Protein AF-0000000084650889 (afdb_homodimer)

Radius of gyration: 18.36 Å; Cα contacts (8 Å, |Δi|>4): 277; chains: 2; bounding box: 25×56×40 Å

InterPro domains:
  IPR001387 Cro/C1-type, helix-turn-helix domain [PF01381] (17-60)
  IPR001387 Cro/C1-type, helix-turn-helix domain [PS50943] (16-60)
  IPR001387 Cro/C1-type, helix-turn-helix domain [cd00093] (16-60)
  IPR010982 Lambda repressor-like, DNA-binding domain superfamily [G3DSA:1.10.260.40] (1-91)
  IPR010982 Lambda repressor-like, DNA-binding domain superfamily [SSF47413] (8-88)
  IPR013430 Toxin-antitoxin system, antidote protein, HigA [PTHR36924] (2-84)
  IPR013430 Toxin-antitoxin system, antidote protein, HigA [TIGR02607] (3-82)

pLDDT: mean 93.32, std 9.08, range [39.81, 98.44]

Secondary structure (DSSP, 8-state):
----PPPPHHHHIIIIIIHHHT--HHHHHHHHT--HHHHHHHHTTSS---HHHHHHHHHTTSS-HHHHHHHHHHHHHHHHHTS----------/-----PPPHHHHIIIIIIHHHT--HHHHHHHHT--HHHHHHHHTTSS---HHHHHHHHHTTSS-HHHHHHHHHHHHHHHHHTS----------

Solvent-accessible surface area (backbone atoms only — not comparable to full-atom values): 10009 Å² total; per-residue (Å²): 126,84,69,75,81,62,66,54,50,18,43,48,45,34,62,68,41,39,56,65,62,67,48,50,67,58,56,48,14,52,27,52,54,44,50,47,67,65,47,48,34,19,43,67,61,71,40,73,66,43,52,58,53,20,44,39,34,26,69,12,57,51,67,48,33,66,57,46,43,47,41,34,45,52,34,46,38,55,58,44,67,71,48,89,72,69,73,60,41,69,65,52,130,125,83,69,75,81,63,67,55,48,18,43,48,45,33,62,67,41,39,57,64,63,67,47,50,69,58,55,48,13,52,26,52,53,43,51,46,67,62,47,48,33,18,44,68,61,72,40,73,67,43,52,59,54,22,45,39,34,26,69,11,58,51,66,48,34,67,57,46,42,49,42,35,45,51,34,46,39,56,58,44,68,70,48,88,71,70,71,61,40,71,66,51,130

Organism: NCBI:txid1178482

Sequence (186 aa):
MTMCKPPHPGGSLRDEIIEHAGFTVSEAARRLGMTRMQLSRVLNERSGISPELAIRLEKAGVGTARHWMARQAAYELWHAEQDERPEILSLACMTMCKPPHPGGSLRDEIIEHAGFTVSEAARRLGMTRMQLSRVLNERSGISPELAIRLEKAGVGTARHWMARQAAYELWHAEQDERPEILSLAC

Foldseek 3Di:
DLPPQQDALLCCCVPVPQVVVPHDLCRVCVQLVHHSVVSVCSNVSVDHQDLSNLCSCVVVVHDHSVVRVVSNVSNVVSVVVVDDDDDDDDPDD/DLPDQQDALLCCCVPVPQVVVPHDLCRVCVQLVHHSVVSVCSNVSNDHQDLSNLCSCVVVVHDHSVVRVVSNVSNVVSVVVVDDDDDDDDPDD

Nearest PDB structures (foldseek):
  6lb3-assembly2_B  TM=9.562E-01  e=8.405E-06  Pseudomonas aeruginosa PAO1
  6f8h-assembly2_C-3  TM=9.492E-01  e=1.118E-05  Pseudomonas putida
  7csy-assembly1_A  TM=9.576E-01  e=2.094E-05  Pseudomonas aeruginosa PAO1
  6cf1-assembly1_A  TM=9.053E-01  e=1.095E-04  Proteus vulgaris
  3trb-assembly1_A  TM=8.492E-01  e=1.457E-04  Coxiella burnetii

Structure (mmCIF, N/CA/C/O backbone):
data_AF-0000000084650889-model_v1
#
loop_
_entity.id
_entity.type
_entity.pdbx_description
1 polymer 'HTH cro/C1-type domain-containing protein'
#
loop_
_atom_site.group_PDB
_atom_site.id
_atom_site.type_symbol
_atom_site.label_atom_id
_atom_site.label_alt_id
_atom_site.label_comp_id
_atom_site.label_asym_id
_atom_site.label_entity_id
_atom_site.label_seq_id
_atom_site.pdbx_PDB_ins_code
_atom_site.Cartn_x
_atom_site.Cartn_y
_atom_site.Cartn_z
_atom_site.occupancy
_atom_site.B_iso_or_equiv
_atom_site.auth_seq_id
_atom_site.auth_comp_id
_atom_site.auth_asym_id
_atom_site.auth_atom_id
_atom_site.pdbx_PDB_model_num
ATOM 1 N N . MET A 1 1 ? -8.219 -3.354 -21.031 1 40.03 1 MET A N 1
ATOM 2 C CA . MET A 1 1 ? -8.43 -1.911 -20.969 1 40.03 1 MET A CA 1
ATOM 3 C C . MET A 1 1 ? -7.309 -1.229 -20.188 1 40.03 1 MET A C 1
ATOM 5 O O . MET A 1 1 ? -7.133 -1.479 -19 1 40.03 1 MET A O 1
ATOM 9 N N . THR A 1 2 ? -6.297 -0.883 -20.953 1 53.84 2 THR A N 1
ATOM 10 C CA . THR A 1 2 ? -5.086 -0.33 -20.359 1 53.84 2 THR A CA 1
ATOM 11 C C . THR A 1 2 ? -5.418 0.844 -19.453 1 53.84 2 THR A C 1
ATOM 13 O O . THR A 1 2 ? -6.016 1.829 -19.891 1 53.84 2 THR A O 1
ATOM 16 N N . MET A 1 3 ? -5.902 0.554 -18.312 1 62 3 MET A N 1
ATOM 17 C CA . MET A 1 3 ? -6.375 1.602 -17.422 1 62 3 MET A CA 1
ATOM 18 C C . MET A 1 3 ? -5.5 2.846 -17.531 1 62 3 MET A C 1
ATOM 20 O O . MET A 1 3 ? -4.285 2.742 -17.703 1 62 3 MET A O 1
ATOM 24 N N . CYS A 1 4 ? -6.039 3.961 -17.891 1 81.75 4 CYS A N 1
ATOM 25 C CA . CYS A 1 4 ? -5.395 5.27 -17.812 1 81.75 4 CYS A CA 1
ATOM 26 C C . CYS A 1 4 ? -4.527 5.379 -16.562 1 81.75 4 CYS A C 1
ATOM 28 O O . CYS A 1 4 ? -4.824 4.762 -15.547 1 81.75 4 CYS A O 1
ATOM 30 N N . LYS A 1 5 ? -3.295 5.848 -16.797 1 89.88 5 LYS A N 1
ATOM 31 C CA . LYS A 1 5 ? -2.375 6.047 -15.688 1 89.88 5 LYS A CA 1
ATOM 32 C C . LYS A 1 5 ? -3.012 6.898 -14.594 1 89.88 5 LYS A C 1
ATOM 34 O O . LYS A 1 5 ? -3.412 8.039 -14.836 1 89.88 5 LYS A O 1
ATOM 39 N N . PRO A 1 6 ? -3.176 6.285 -13.422 1 92.44 6 PRO A N 1
ATOM 40 C CA . PRO A 1 6 ? -3.676 7.105 -12.32 1 92.44 6 PRO A CA 1
ATOM 41 C C . PRO A 1 6 ? -2.709 8.227 -11.938 1 92.44 6 PRO A C 1
ATOM 43 O O . PRO A 1 6 ? -1.499 8.094 -12.141 1 92.44 6 PRO A O 1
ATOM 46 N N . PRO A 1 7 ? -3.268 9.328 -11.508 1 90.88 7 PRO A N 1
ATOM 47 C CA . PRO A 1 7 ? -2.359 10.367 -11 1 90.88 7 PRO A CA 1
ATOM 48 C C . PRO A 1 7 ? -1.567 9.906 -9.781 1 90.88 7 PRO A C 1
ATOM 50 O O . PRO A 1 7 ? -2.033 9.055 -9.023 1 90.88 7 PRO A O 1
ATOM 53 N N . HIS A 1 8 ? -0.358 10.43 -9.68 1 94.69 8 HIS A N 1
ATOM 54 C CA . HIS A 1 8 ? 0.377 10.188 -8.438 1 94.69 8 HIS A CA 1
ATOM 55 C C . HIS A 1 8 ? -0.369 10.75 -7.238 1 94.69 8 HIS A C 1
ATOM 57 O O . HIS A 1 8 ? -0.851 11.891 -7.277 1 94.69 8 HIS A O 1
ATOM 63 N N . PRO A 1 9 ? -0.443 10 -6.172 1 94.56 9 PRO A N 1
ATOM 64 C CA . PRO A 1 9 ? -1.186 10.5 -5.012 1 94.56 9 PRO A CA 1
ATOM 65 C C . PRO A 1 9 ? -0.609 11.797 -4.453 1 94.56 9 PRO A C 1
ATOM 67 O O . PRO A 1 9 ? -1.354 12.641 -3.939 1 94.56 9 PRO A O 1
ATOM 70 N N . GLY A 1 10 ? 0.668 11.93 -4.535 1 94.75 10 GLY A N 1
ATOM 71 C CA . GLY A 1 10 ? 1.284 13.172 -4.094 1 94.75 10 GLY A CA 1
ATOM 72 C C . GLY A 1 10 ? 0.772 14.391 -4.84 1 94.75 10 GLY A C 1
ATOM 73 O O . GLY A 1 10 ? 0.565 15.445 -4.242 1 94.75 10 GLY A O 1
ATOM 74 N N . GLY A 1 11 ? 0.642 14.234 -6.117 1 92.94 11 GLY A N 1
ATOM 75 C CA . GLY A 1 11 ? 0.069 15.305 -6.914 1 92.94 11 GLY A CA 1
ATOM 76 C C . GLY A 1 11 ? -1.351 15.656 -6.508 1 92.94 11 GLY A C 1
ATOM 77 O O . GLY A 1 11 ? -1.705 16.828 -6.418 1 92.94 11 GLY A O 1
ATOM 78 N N . SER A 1 12 ? -2.123 14.656 -6.289 1 93.06 12 SER A N 1
ATOM 79 C CA . SER A 1 12 ? -3.49 14.859 -5.824 1 93.06 12 SER A CA 1
ATOM 80 C C . SER A 1 12 ? -3.514 15.586 -4.484 1 93.06 12 SER A C 1
ATOM 82 O O . SER A 1 12 ? -4.316 16.5 -4.285 1 93.06 12 SER A O 1
ATOM 84 N N . LEU A 1 13 ? -2.664 15.148 -3.631 1 94.94 13 LEU A N 1
ATOM 85 C CA . LEU A 1 13 ? -2.549 15.805 -2.33 1 94.94 13 LEU A CA 1
ATOM 86 C C . LEU A 1 13 ? -2.201 17.281 -2.492 1 94.94 13 LEU A C 1
ATOM 88 O O . LEU A 1 13 ? -2.812 18.141 -1.854 1 94.94 13 LEU A O 1
ATOM 92 N N . ARG A 1 14 ? -1.277 17.547 -3.328 1 94.25 14 ARG A N 1
ATOM 93 C CA . ARG A 1 14 ? -0.846 18.922 -3.566 1 94.25 14 ARG A CA 1
ATOM 94 C C . ARG A 1 14 ? -1.982 19.766 -4.141 1 94.25 14 ARG A C 1
ATOM 96 O O . ARG A 1 14 ? -2.352 20.797 -3.57 1 94.25 14 ARG A O 1
ATOM 103 N N . ASP A 1 15 ? -2.529 19.281 -5.219 1 90.06 15 ASP A N 1
ATOM 104 C CA . ASP A 1 15 ? -3.482 20.047 -6.012 1 90.06 15 ASP A CA 1
ATOM 105 C C . ASP A 1 15 ? -4.844 20.109 -5.324 1 90.06 15 ASP A C 1
ATOM 107 O O . ASP A 1 15 ? -5.48 21.172 -5.285 1 90.06 15 ASP A O 1
ATOM 111 N N . GLU A 1 16 ? -5.23 19.047 -4.672 1 87.5 16 GLU A N 1
ATOM 112 C CA . GLU A 1 16 ? -6.594 18.938 -4.16 1 87.5 16 GLU A CA 1
ATOM 113 C C . GLU A 1 16 ? -6.684 19.406 -2.711 1 87.5 16 GLU A C 1
ATOM 115 O O . GLU A 1 16 ? -7.746 19.828 -2.252 1 87.5 16 GLU A O 1
ATOM 120 N N . ILE A 1 17 ? -5.559 19.406 -2.094 1 88.75 17 ILE A N 1
ATOM 121 C CA . ILE A 1 17 ? -5.668 19.672 -0.663 1 88.75 17 ILE A CA 1
ATOM 122 C C . ILE A 1 17 ? -4.832 20.891 -0.297 1 88.75 17 ILE A C 1
ATOM 124 O O . ILE A 1 17 ? -5.375 21.953 0.055 1 88.75 17 ILE A O 1
ATOM 128 N N . ILE A 1 18 ? -3.582 20.797 -0.499 1 90.56 18 ILE A N 1
ATOM 129 C CA . ILE A 1 18 ? -2.67 21.797 0.05 1 90.56 18 ILE A CA 1
ATOM 130 C C . ILE A 1 18 ? -2.896 23.141 -0.639 1 90.56 18 ILE A C 1
ATOM 132 O O . ILE A 1 18 ? -3.148 24.156 0.022 1 90.56 18 ILE A O 1
ATOM 136 N N . GLU A 1 19 ? -2.875 23.141 -1.896 1 87.44 19 GLU A N 1
ATOM 137 C CA . GLU A 1 19 ? -3.051 24.375 -2.645 1 87.44 19 GLU A CA 1
ATOM 138 C C . GLU A 1 19 ? -4.473 24.906 -2.504 1 87.44 19 GLU A C 1
ATOM 140 O O . GLU A 1 19 ? -4.68 26.125 -2.402 1 87.44 19 GLU A O 1
ATOM 145 N N . HIS A 1 20 ? -5.352 24.016 -2.461 1 87.88 20 HIS A N 1
ATOM 146 C CA . HIS A 1 20 ? -6.746 24.422 -2.322 1 87.88 20 HIS A CA 1
ATOM 147 C C . HIS A 1 20 ? -7.008 25.047 -0.961 1 87.88 20 HIS A C 1
ATOM 149 O O . HIS A 1 20 ? -7.773 26.016 -0.856 1 87.88 20 HIS A O 1
ATOM 155 N N . ALA A 1 21 ? -6.367 24.594 0.065 1 87.62 21 ALA A N 1
ATOM 156 C CA . ALA A 1 21 ? -6.555 25.094 1.424 1 87.62 21 ALA A CA 1
ATOM 157 C C . ALA A 1 21 ? -5.723 26.344 1.668 1 87.62 21 ALA A C 1
ATOM 159 O O . ALA A 1 21 ? -5.887 27.016 2.689 1 87.62 21 ALA A O 1
ATOM 160 N N . GLY A 1 22 ? -4.805 26.656 0.763 1 89.75 22 GLY A N 1
ATOM 161 C CA . GLY A 1 22 ? -4.035 27.891 0.844 1 89.75 22 GLY A CA 1
ATOM 162 C C . GLY A 1 22 ? -2.822 27.781 1.75 1 89.75 22 GLY A C 1
ATOM 163 O O . GLY A 1 22 ? -2.312 28.781 2.242 1 89.75 22 GLY A O 1
ATOM 164 N N . PHE A 1 23 ? -2.385 26.641 2.061 1 94 23 PHE A N 1
ATOM 165 C CA . PHE A 1 23 ? -1.209 26.469 2.902 1 94 23 PHE A CA 1
ATOM 166 C C . PHE A 1 23 ? 0.062 26.438 2.061 1 94 23 PHE A C 1
ATOM 168 O O . PHE A 1 23 ? 0.049 25.969 0.921 1 94 23 PHE A O 1
ATOM 175 N N . THR A 1 24 ? 1.067 26.984 2.654 1 95.12 24 THR A N 1
ATOM 176 C CA . THR A 1 24 ? 2.387 26.703 2.1 1 95.12 24 THR A CA 1
ATOM 177 C C . THR A 1 24 ? 2.84 25.297 2.473 1 95.12 24 THR A C 1
ATOM 179 O O . THR A 1 24 ? 2.289 24.688 3.389 1 95.12 24 THR A O 1
ATOM 182 N N . VAL A 1 25 ? 3.844 24.812 1.726 1 96.38 25 VAL A N 1
ATOM 183 C CA . VAL A 1 25 ? 4.391 23.484 2.025 1 96.38 25 VAL A CA 1
ATOM 184 C C . VAL A 1 25 ? 4.898 23.453 3.465 1 96.38 25 VAL A C 1
ATOM 186 O O . VAL A 1 25 ? 4.68 22.484 4.184 1 96.38 25 VAL A O 1
ATOM 189 N N . SER A 1 26 ? 5.535 24.516 3.842 1 97.31 26 SER A N 1
ATOM 190 C CA . SER A 1 26 ? 6.094 24.609 5.188 1 97.31 26 SER A CA 1
ATOM 191 C C . SER A 1 26 ? 4.996 24.578 6.246 1 97.31 26 SER A C 1
ATOM 193 O O . SER A 1 26 ? 5.121 23.891 7.258 1 97.31 26 SER A O 1
ATOM 195 N N . GLU A 1 27 ? 3.934 25.297 6.043 1 96.31 27 GLU A N 1
ATOM 196 C CA . GLU A 1 27 ? 2.814 25.328 6.977 1 96.31 27 GLU A CA 1
ATOM 197 C C . GLU A 1 27 ? 2.135 23.969 7.066 1 96.31 27 GLU A C 1
ATOM 199 O O . GLU A 1 27 ? 1.83 23.5 8.164 1 96.31 27 GLU A O 1
ATOM 204 N N . ALA A 1 28 ? 1.874 23.406 5.93 1 97.06 28 ALA A N 1
ATOM 205 C CA . ALA A 1 28 ? 1.244 22.094 5.895 1 97.06 28 ALA A CA 1
ATOM 206 C C . ALA A 1 28 ? 2.102 21.047 6.617 1 97.06 28 ALA A C 1
ATOM 208 O O . ALA A 1 28 ? 1.585 20.234 7.387 1 97.06 28 ALA A O 1
ATOM 209 N N . ALA A 1 29 ? 3.43 21.047 6.332 1 97.81 29 ALA A N 1
ATOM 210 C CA . ALA A 1 29 ? 4.352 20.125 6.973 1 97.81 29 ALA A CA 1
ATOM 211 C C . ALA A 1 29 ? 4.301 20.25 8.492 1 97.81 29 ALA A C 1
ATOM 213 O O . ALA A 1 29 ? 4.227 19.25 9.211 1 97.81 29 ALA A O 1
ATOM 214 N N . ARG A 1 30 ? 4.324 21.469 8.945 1 97.44 30 ARG A N 1
ATOM 215 C CA . ARG A 1 30 ? 4.254 21.719 10.375 1 97.44 30 ARG A CA 1
ATOM 216 C C . ARG A 1 30 ? 2.969 21.156 10.969 1 97.44 30 ARG A C 1
ATOM 218 O O . ARG A 1 30 ? 2.996 20.5 12.016 1 97.44 30 ARG A O 1
ATOM 225 N N . ARG A 1 31 ? 1.885 21.344 10.289 1 96.56 31 ARG A N 1
ATOM 226 C CA . ARG A 1 31 ? 0.583 20.891 10.773 1 96.56 31 ARG A CA 1
ATOM 227 C C . ARG A 1 31 ? 0.492 19.375 10.773 1 96.56 31 ARG A C 1
ATOM 229 O O . ARG A 1 31 ? -0.207 18.781 11.602 1 96.56 31 ARG A O 1
ATOM 236 N N . LEU A 1 32 ? 1.201 18.781 9.93 1 97.44 32 LEU A N 1
ATOM 237 C CA . LEU A 1 32 ? 1.194 17.328 9.812 1 97.44 32 LEU A CA 1
ATOM 238 C C . LEU A 1 32 ? 2.279 16.703 10.688 1 97.44 32 LEU A C 1
ATOM 240 O O . LEU A 1 32 ? 2.418 15.484 10.742 1 97.44 32 LEU A O 1
ATOM 244 N N . GLY A 1 33 ? 3.076 17.5 11.289 1 97.75 33 GLY A N 1
ATOM 245 C CA . GLY A 1 33 ? 4.164 17 12.117 1 97.75 33 GLY A CA 1
ATOM 246 C C . GLY A 1 33 ? 5.289 16.375 11.312 1 97.75 33 GLY A C 1
ATOM 247 O O . GLY A 1 33 ? 5.859 15.359 11.711 1 97.75 33 GLY A O 1
ATOM 248 N N . MET A 1 34 ? 5.512 16.922 10.273 1 97.81 34 MET A N 1
ATOM 249 C CA . MET A 1 34 ? 6.562 16.469 9.375 1 97.81 34 MET A CA 1
ATOM 250 C C . MET A 1 34 ? 7.523 17.609 9.031 1 97.81 34 MET A C 1
ATOM 252 O O . MET A 1 34 ? 7.207 18.781 9.25 1 97.81 34 MET A O 1
ATOM 256 N N . THR A 1 35 ? 8.703 17.188 8.516 1 98.06 35 THR A N 1
ATOM 257 C CA . THR A 1 35 ? 9.594 18.234 7.996 1 98.06 35 THR A CA 1
ATOM 258 C C . THR A 1 35 ? 9.133 18.703 6.621 1 98.06 35 THR A C 1
ATOM 260 O O . THR A 1 35 ? 8.461 17.953 5.898 1 98.06 35 THR A O 1
ATOM 263 N N . ARG A 1 36 ? 9.508 19.844 6.316 1 98.06 36 ARG A N 1
ATOM 264 C CA . ARG A 1 36 ? 9.219 20.375 4.988 1 98.06 36 ARG A CA 1
ATOM 265 C C . ARG A 1 36 ? 9.797 19.469 3.904 1 98.06 36 ARG A C 1
ATOM 267 O O . ARG A 1 36 ? 9.156 19.25 2.873 1 98.06 36 ARG A O 1
ATOM 274 N N . MET A 1 37 ? 10.953 18.953 4.176 1 98.44 37 MET A N 1
ATOM 275 C CA . MET A 1 37 ? 11.602 18.078 3.205 1 98.44 37 MET A CA 1
ATOM 276 C C . MET A 1 37 ? 10.773 16.828 2.957 1 98.44 37 MET A C 1
ATOM 278 O O . MET A 1 37 ? 10.57 16.422 1.809 1 98.44 37 MET A O 1
ATOM 282 N N . GLN A 1 38 ? 10.297 16.203 3.979 1 98.06 38 GLN A N 1
ATOM 283 C CA . GLN A 1 38 ? 9.5 14.984 3.877 1 98.06 38 GLN A CA 1
ATOM 284 C C . GLN A 1 38 ? 8.242 15.219 3.049 1 98.06 38 GLN A C 1
ATOM 286 O O . GLN A 1 38 ? 7.93 14.43 2.148 1 98.06 38 GLN A O 1
ATOM 291 N N . LEU A 1 39 ? 7.512 16.281 3.379 1 98.06 39 LEU A N 1
ATOM 292 C CA . LEU A 1 39 ? 6.262 16.547 2.678 1 98.06 39 LEU A CA 1
ATOM 293 C C . LEU A 1 39 ? 6.527 16.984 1.237 1 98.06 39 LEU A C 1
ATOM 295 O O . LEU A 1 39 ? 5.797 16.594 0.325 1 98.06 39 LEU A O 1
ATOM 299 N N . SER A 1 40 ? 7.574 17.797 1.012 1 98.06 40 SER A N 1
ATOM 300 C CA . SER A 1 40 ? 7.926 18.266 -0.326 1 98.06 40 SER A CA 1
ATOM 301 C C . SER A 1 40 ? 8.211 17.094 -1.262 1 98.06 40 SER A C 1
ATOM 303 O O . SER A 1 40 ? 7.816 17.109 -2.428 1 98.06 40 SER A O 1
ATOM 305 N N . ARG A 1 41 ? 8.836 16.094 -0.754 1 98.19 41 ARG A N 1
ATOM 306 C CA . ARG A 1 41 ? 9.133 14.914 -1.562 1 98.19 41 ARG A CA 1
ATOM 307 C C . ARG A 1 41 ? 7.852 14.25 -2.043 1 98.19 41 ARG A C 1
ATOM 309 O O . ARG A 1 41 ? 7.77 13.797 -3.188 1 98.19 41 ARG A O 1
ATOM 316 N N . VAL A 1 42 ? 6.895 14.133 -1.166 1 98.06 42 VAL A N 1
ATOM 317 C CA . VAL A 1 42 ? 5.621 13.508 -1.513 1 98.06 42 VAL A CA 1
ATOM 318 C C . VAL A 1 42 ? 4.887 14.367 -2.533 1 98.06 42 VAL A C 1
ATOM 320 O O . VAL A 1 42 ? 4.43 13.867 -3.564 1 98.06 42 VAL A O 1
ATOM 323 N N . LEU A 1 43 ? 4.793 15.703 -2.285 1 97.19 43 LEU A N 1
ATOM 324 C CA . LEU A 1 43 ? 4.035 16.625 -3.129 1 97.19 43 LEU A CA 1
ATOM 325 C C . LEU A 1 43 ? 4.656 16.719 -4.516 1 97.19 43 LEU A C 1
ATOM 327 O O . LEU A 1 43 ? 3.951 16.953 -5.504 1 97.19 43 LEU A O 1
ATOM 331 N N . ASN A 1 44 ? 5.965 16.516 -4.551 1 96.56 44 ASN A N 1
ATOM 332 C CA . ASN A 1 44 ? 6.664 16.578 -5.828 1 96.56 44 ASN A CA 1
ATOM 333 C C . ASN A 1 44 ? 6.832 15.188 -6.441 1 96.56 44 ASN A C 1
ATOM 335 O O . ASN A 1 44 ? 7.684 14.984 -7.309 1 96.56 44 ASN A O 1
ATOM 339 N N . GLU A 1 45 ? 6.082 14.234 -5.965 1 96.5 45 GLU A N 1
ATOM 340 C CA . GLU A 1 45 ? 5.914 12.906 -6.543 1 96.5 45 GLU A CA 1
ATOM 341 C C . GLU A 1 45 ? 7.227 12.125 -6.523 1 96.5 45 GLU A C 1
ATOM 343 O O . GLU A 1 45 ? 7.457 11.266 -7.379 1 96.5 45 GLU A O 1
ATOM 348 N N . ARG A 1 46 ? 8.07 12.508 -5.555 1 97.19 46 ARG A N 1
ATOM 349 C CA . ARG A 1 46 ? 9.344 11.812 -5.375 1 97.19 46 ARG A CA 1
ATOM 350 C C . ARG A 1 46 ? 9.211 10.688 -4.348 1 97.19 46 ARG A C 1
ATOM 352 O O . ARG A 1 46 ? 10.102 9.852 -4.223 1 97.19 46 ARG A O 1
ATOM 359 N N . SER A 1 47 ? 8.242 10.625 -3.564 1 97.62 47 SER A N 1
ATOM 360 C CA . SER A 1 47 ? 7.855 9.586 -2.621 1 97.62 47 SER A CA 1
ATOM 361 C C . SER A 1 47 ? 6.344 9.398 -2.592 1 97.62 47 SER A C 1
ATOM 363 O O . SER A 1 47 ? 5.594 10.273 -3.027 1 97.62 47 SER A O 1
ATOM 365 N N . GLY A 1 48 ? 5.918 8.281 -2.17 1 97.5 48 GLY A N 1
ATOM 366 C CA . GLY A 1 48 ? 4.492 8 -2.098 1 97.5 48 GLY A CA 1
ATOM 367 C C . GLY A 1 48 ? 3.885 8.359 -0.754 1 97.5 48 GLY A C 1
ATOM 368 O O . GLY A 1 48 ? 4.578 8.844 0.139 1 97.5 48 GLY A O 1
ATOM 369 N N . ILE A 1 49 ? 2.576 8.109 -0.67 1 98.06 49 ILE A N 1
ATOM 370 C CA . ILE A 1 49 ? 1.875 8.258 0.601 1 98.06 49 ILE A CA 1
ATOM 371 C C . ILE A 1 49 ? 2.09 7.012 1.458 1 98.06 49 ILE A C 1
ATOM 373 O O . ILE A 1 49 ? 1.609 5.926 1.12 1 98.06 49 ILE A O 1
ATOM 377 N N . SER A 1 50 ? 2.834 7.184 2.52 1 98 50 SER A N 1
ATOM 378 C CA . SER A 1 50 ? 3.066 6.102 3.469 1 98 50 SER A CA 1
ATOM 379 C C . SER A 1 50 ? 1.872 5.914 4.398 1 98 50 SER A C 1
ATOM 381 O O . SER A 1 50 ? 1.021 6.801 4.508 1 98 50 SER A O 1
ATOM 383 N N . PRO A 1 51 ? 1.842 4.75 5.051 1 98.19 51 PRO A N 1
ATOM 384 C CA . PRO A 1 51 ? 0.797 4.574 6.059 1 98.19 51 PRO A CA 1
ATOM 385 C C . PRO A 1 51 ? 0.811 5.668 7.121 1 98.19 51 PRO A C 1
ATOM 387 O O . PRO A 1 51 ? -0.249 6.141 7.543 1 98.19 51 PRO A O 1
ATOM 390 N N . GLU A 1 52 ? 1.978 6.094 7.516 1 97.69 52 GLU A N 1
ATOM 391 C CA . GLU A 1 52 ? 2.102 7.152 8.516 1 97.69 52 GLU A CA 1
ATOM 392 C C . GLU A 1 52 ? 1.506 8.461 8.008 1 97.69 52 GLU A C 1
ATOM 394 O O . GLU A 1 52 ? 0.736 9.117 8.711 1 97.69 52 GLU A O 1
ATOM 399 N N . LEU A 1 53 ? 1.907 8.812 6.828 1 97.88 53 LEU A N 1
ATOM 400 C CA . LEU A 1 53 ? 1.359 10.031 6.254 1 97.88 53 LEU A CA 1
ATOM 401 C C . LEU A 1 53 ? -0.149 9.922 6.066 1 97.88 53 LEU A C 1
ATOM 403 O O . LEU A 1 53 ? -0.885 10.875 6.316 1 97.88 53 LEU A O 1
ATOM 407 N N . ALA A 1 54 ? -0.625 8.781 5.605 1 98.31 54 ALA A N 1
ATOM 408 C CA . ALA A 1 54 ? -2.057 8.555 5.41 1 98.31 54 ALA A CA 1
ATOM 409 C C . ALA A 1 54 ? -2.832 8.812 6.699 1 98.31 54 ALA A C 1
ATOM 411 O O . ALA A 1 54 ? -3.875 9.477 6.68 1 98.31 54 ALA A O 1
ATOM 412 N N . ILE A 1 55 ? -2.311 8.375 7.762 1 98.19 55 ILE A N 1
ATOM 413 C CA . ILE A 1 55 ? -2.953 8.555 9.062 1 98.19 55 ILE A CA 1
ATOM 414 C C . ILE A 1 55 ? -2.914 10.031 9.453 1 98.19 55 ILE A C 1
ATOM 416 O O . ILE A 1 55 ? -3.904 10.57 9.953 1 98.19 55 ILE A O 1
ATOM 420 N N . ARG A 1 56 ? -1.783 10.641 9.219 1 97.81 56 ARG A N 1
ATOM 421 C CA . ARG A 1 56 ? -1.665 12.062 9.523 1 97.81 56 ARG A CA 1
ATOM 422 C C . ARG A 1 56 ? -2.674 12.883 8.719 1 97.81 56 ARG A C 1
ATOM 424 O O . ARG A 1 56 ? -3.283 13.812 9.25 1 97.81 56 ARG A O 1
ATOM 431 N N . LEU A 1 57 ? -2.844 12.531 7.523 1 97.19 57 LEU A N 1
ATOM 432 C CA . LEU A 1 57 ? -3.785 13.242 6.66 1 97.19 57 LEU A CA 1
ATOM 433 C C . LEU A 1 57 ? -5.219 13.055 7.148 1 97.19 57 LEU A C 1
ATOM 435 O O . LEU A 1 57 ? -5.996 14.008 7.184 1 97.19 57 LEU A O 1
ATOM 439 N N . GLU A 1 58 ? -5.57 11.867 7.484 1 97.06 58 GLU A N 1
ATOM 440 C CA . GLU A 1 58 ? -6.895 11.602 8.039 1 97.06 58 GLU A CA 1
ATOM 441 C C . GLU A 1 58 ? -7.133 12.414 9.312 1 97.06 58 GLU A C 1
ATOM 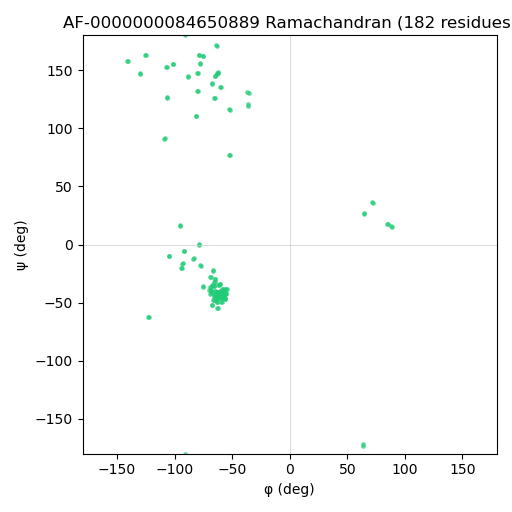443 O O . GLU A 1 58 ? -8.195 13.023 9.477 1 97.06 58 GLU A O 1
ATOM 448 N N . LYS A 1 59 ? -6.18 12.469 10.148 1 96.88 59 LYS A N 1
ATOM 449 C CA . LYS A 1 59 ? -6.277 13.219 11.391 1 96.88 59 LYS A CA 1
ATOM 450 C C . LYS A 1 59 ? -6.402 14.719 11.117 1 96.88 59 LYS A C 1
ATOM 452 O O . LYS A 1 59 ? -7.047 15.445 11.875 1 96.88 59 LYS A O 1
ATOM 457 N N . ALA A 1 60 ? -5.781 15.117 10.07 1 96.81 60 ALA A N 1
ATOM 458 C CA . ALA A 1 60 ? -5.82 16.531 9.688 1 96.81 60 ALA A CA 1
ATOM 459 C C . ALA A 1 60 ? -7.137 16.875 8.992 1 96.81 60 ALA A C 1
ATOM 461 O O . ALA A 1 60 ? -7.344 18.016 8.57 1 96.81 60 ALA A O 1
ATOM 462 N N . GLY A 1 61 ? -8 15.883 8.852 1 95.5 61 GLY A N 1
ATOM 463 C CA . GLY A 1 61 ? -9.32 16.125 8.281 1 95.5 61 GLY A CA 1
ATOM 464 C C . GLY A 1 61 ? -9.352 16 6.77 1 95.5 61 GLY A C 1
ATOM 465 O O . GLY A 1 61 ? -10.281 16.484 6.121 1 95.5 61 GLY A O 1
ATOM 466 N N . VAL A 1 62 ? -8.273 15.398 6.27 1 94.94 62 VAL A N 1
ATOM 467 C CA . VAL A 1 62 ? -8.141 15.281 4.824 1 94.94 62 VAL A CA 1
ATOM 468 C C . VAL A 1 62 ? -8.352 13.828 4.398 1 94.94 62 VAL A C 1
ATOM 470 O O . VAL A 1 62 ? -7.402 13.039 4.379 1 94.94 62 VAL A O 1
ATOM 473 N N . GLY A 1 63 ? -9.617 13.484 4.082 1 94.5 63 GLY A N 1
ATOM 474 C CA . GLY A 1 63 ? -9.883 12.117 3.658 1 94.5 63 GLY A CA 1
ATOM 475 C C . GLY A 1 63 ? -9.594 11.094 4.738 1 94.5 63 GLY A C 1
ATOM 476 O O . GLY A 1 63 ? -9.352 11.445 5.891 1 94.5 63 GLY A O 1
ATOM 477 N N . THR A 1 64 ? -9.688 9.805 4.324 1 97.44 64 THR A N 1
ATOM 478 C CA . THR A 1 64 ? -9.367 8.719 5.246 1 97.44 64 THR A CA 1
ATOM 479 C C . THR A 1 64 ? -8.031 8.078 4.891 1 97.44 64 THR A C 1
ATOM 481 O O . THR A 1 64 ? -7.602 8.125 3.734 1 97.44 64 THR A O 1
ATOM 484 N N . ALA A 1 65 ? -7.387 7.516 5.914 1 98.06 65 ALA A N 1
ATOM 485 C CA . ALA A 1 65 ? -6.133 6.805 5.676 1 98.06 65 ALA A CA 1
ATOM 486 C C . ALA A 1 65 ? -6.316 5.699 4.641 1 98.06 65 ALA A C 1
ATOM 488 O O . ALA A 1 65 ? -5.473 5.523 3.756 1 98.06 65 ALA A O 1
ATOM 489 N N . ARG A 1 66 ? -7.387 5.012 4.742 1 97.69 66 ARG A N 1
ATOM 490 C CA . ARG A 1 66 ? -7.684 3.924 3.812 1 97.69 66 ARG A CA 1
ATOM 491 C C . ARG A 1 66 ? -7.793 4.441 2.381 1 97.69 66 ARG A C 1
ATOM 493 O O . ARG A 1 66 ? -7.309 3.803 1.446 1 97.69 66 ARG A O 1
ATOM 500 N N . HIS A 1 67 ? -8.438 5.508 2.225 1 96.62 67 HIS A N 1
ATOM 501 C CA . HIS A 1 67 ? -8.578 6.094 0.896 1 96.62 67 HIS A CA 1
ATOM 502 C C . HIS A 1 67 ? -7.227 6.469 0.311 1 96.62 67 HIS A C 1
ATOM 504 O O . HIS A 1 67 ? -6.957 6.203 -0.863 1 96.62 67 HIS A O 1
ATOM 510 N N . TRP A 1 68 ? -6.371 7.094 1.07 1 97.62 68 TRP A N 1
ATOM 511 C CA . TRP A 1 68 ? -5.039 7.488 0.619 1 97.62 68 TRP A CA 1
ATOM 512 C C . TRP A 1 68 ? -4.207 6.27 0.241 1 97.62 68 TRP A C 1
ATOM 514 O O . TRP A 1 68 ? -3.506 6.277 -0.772 1 97.62 68 TRP A O 1
ATOM 524 N N . MET A 1 69 ? -4.332 5.242 1.039 1 98.19 69 MET A N 1
ATOM 525 C CA . MET A 1 69 ? -3.598 4.016 0.737 1 98.19 69 MET A CA 1
ATOM 526 C C . MET A 1 69 ? -4.105 3.379 -0.552 1 98.19 69 MET A C 1
ATOM 528 O O . MET A 1 69 ? -3.33 2.793 -1.31 1 98.19 69 MET A O 1
ATOM 532 N N . ALA A 1 70 ? -5.391 3.494 -0.751 1 97.81 70 ALA A N 1
ATOM 533 C CA . ALA A 1 70 ? -5.969 2.953 -1.979 1 97.81 70 ALA A CA 1
ATOM 534 C C . ALA A 1 70 ? -5.445 3.695 -3.205 1 97.81 70 ALA A C 1
ATOM 536 O O . ALA A 1 70 ? -5.176 3.084 -4.242 1 97.81 70 ALA A O 1
ATOM 537 N N . ARG A 1 71 ? -5.328 4.965 -3.064 1 97 71 ARG A N 1
ATOM 538 C CA . ARG A 1 71 ? -4.797 5.766 -4.164 1 97 71 ARG A CA 1
ATOM 539 C C . AR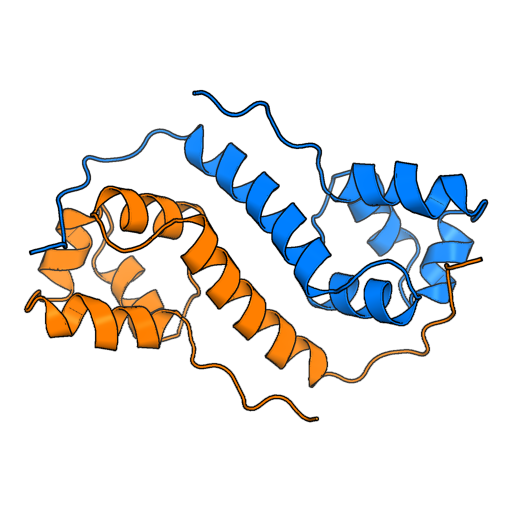G A 1 71 ? -3.346 5.402 -4.453 1 97 71 ARG A C 1
ATOM 541 O O . ARG A 1 71 ? -2.945 5.289 -5.613 1 97 71 ARG A O 1
ATOM 548 N N . GLN A 1 72 ? -2.598 5.25 -3.416 1 97.75 72 GLN A N 1
ATOM 549 C CA . GLN A 1 72 ? -1.212 4.824 -3.574 1 97.75 72 GLN A CA 1
ATOM 550 C C . GLN A 1 72 ? -1.13 3.447 -4.227 1 97.75 72 GLN A C 1
ATOM 552 O O . GLN A 1 72 ? -0.335 3.236 -5.145 1 97.75 72 GLN A O 1
ATOM 557 N N . ALA A 1 73 ? -1.931 2.576 -3.752 1 97.88 73 ALA A N 1
ATOM 558 C CA . ALA A 1 73 ? -1.955 1.218 -4.289 1 97.88 73 ALA A CA 1
ATOM 559 C C . ALA A 1 73 ? -2.314 1.221 -5.773 1 97.88 73 ALA A C 1
ATOM 561 O O . ALA A 1 73 ? -1.724 0.48 -6.562 1 97.88 73 ALA A O 1
ATOM 562 N N . ALA A 1 74 ? -3.348 2.012 -6.121 1 97.19 74 ALA A N 1
ATOM 563 C CA . ALA A 1 74 ? -3.756 2.104 -7.52 1 97.19 74 ALA A CA 1
ATOM 564 C C . ALA A 1 74 ? -2.596 2.555 -8.406 1 97.19 74 ALA A C 1
ATOM 566 O O . ALA A 1 74 ? -2.391 2.014 -9.492 1 97.19 74 ALA A O 1
ATOM 567 N N . TYR A 1 75 ? -1.881 3.537 -7.914 1 96.81 75 TYR A N 1
ATOM 568 C CA . TYR A 1 75 ? -0.721 4.051 -8.633 1 96.81 75 TYR A CA 1
ATOM 569 C C . TYR A 1 75 ? 0.346 2.975 -8.789 1 96.81 75 TYR A C 1
ATOM 571 O O . TYR A 1 75 ? 0.892 2.785 -9.875 1 96.81 75 TYR A O 1
ATOM 579 N N . GLU A 1 76 ? 0.647 2.219 -7.773 1 97.12 76 GLU A N 1
ATOM 580 C CA . GLU A 1 76 ? 1.67 1.178 -7.773 1 97.12 76 GLU A CA 1
ATOM 581 C C . GLU A 1 76 ? 1.264 0.004 -8.656 1 97.12 76 GLU A C 1
ATOM 583 O O . GLU A 1 76 ? 2.1 -0.571 -9.359 1 97.12 76 GLU A O 1
ATOM 588 N N . LEU A 1 77 ? 0.017 -0.312 -8.594 1 97.44 77 LEU A N 1
ATOM 589 C CA . LEU A 1 77 ? -0.482 -1.408 -9.414 1 97.44 77 LEU A CA 1
ATOM 590 C C . LEU A 1 77 ? -0.381 -1.063 -10.898 1 97.44 77 LEU A C 1
ATOM 592 O O . LEU A 1 77 ? -0.019 -1.913 -11.711 1 97.44 77 LEU A O 1
ATOM 596 N N . TRP A 1 78 ? -0.757 0.143 -11.234 1 96.56 78 TRP A N 1
ATOM 597 C CA . TRP A 1 78 ? -0.639 0.566 -12.625 1 96.56 78 TRP A CA 1
ATOM 598 C C . TRP A 1 78 ? 0.795 0.419 -13.125 1 96.56 78 TRP A C 1
ATOM 600 O O . TRP A 1 78 ? 1.031 -0.093 -14.219 1 96.56 78 TRP A O 1
ATOM 610 N N . HIS A 1 79 ? 1.8 0.874 -12.367 1 95.19 79 HIS A N 1
ATOM 611 C CA . HIS A 1 79 ? 3.201 0.778 -12.758 1 95.19 79 HIS A CA 1
ATOM 612 C C . HIS A 1 79 ? 3.648 -0.676 -12.852 1 95.19 79 HIS A C 1
ATOM 614 O O . HIS A 1 79 ? 4.352 -1.053 -13.797 1 95.19 79 HIS A O 1
ATOM 620 N N . ALA A 1 80 ? 3.283 -1.508 -11.906 1 95.69 80 ALA A N 1
ATOM 621 C CA . ALA A 1 80 ? 3.664 -2.918 -11.898 1 95.69 80 ALA A CA 1
ATOM 622 C C . ALA A 1 80 ? 3.104 -3.645 -13.125 1 95.69 80 ALA A C 1
ATOM 624 O O . ALA A 1 80 ? 3.723 -4.582 -13.633 1 95.69 80 ALA A O 1
ATOM 625 N N . GLU A 1 81 ? 1.916 -3.23 -13.539 1 94.25 81 GLU A N 1
ATOM 626 C CA . GLU A 1 81 ? 1.247 -3.854 -14.672 1 94.25 81 GLU A CA 1
ATOM 627 C C . GLU A 1 81 ? 2.004 -3.588 -15.969 1 94.25 81 GLU A C 1
ATOM 629 O O . GLU A 1 81 ? 1.8 -4.281 -16.969 1 94.25 81 GLU A O 1
ATOM 634 N N . GLN A 1 82 ? 2.816 -2.484 -15.93 1 92.75 82 GLN A N 1
ATOM 635 C CA . GLN A 1 82 ? 3.547 -2.115 -17.141 1 92.75 82 GLN A CA 1
ATOM 636 C C . GLN A 1 82 ? 4.762 -3.016 -17.344 1 92.75 82 GLN A C 1
ATOM 638 O O . GLN A 1 82 ? 5.336 -3.057 -18.438 1 92.75 82 GLN A O 1
ATOM 643 N N . ASP A 1 83 ? 5.195 -3.688 -16.312 1 89 83 ASP A N 1
ATOM 644 C CA . ASP A 1 83 ? 6.383 -4.535 -16.375 1 89 83 ASP A CA 1
ATOM 645 C C . ASP A 1 83 ? 6.066 -5.883 -17.016 1 89 83 ASP A C 1
ATOM 647 O O . ASP A 1 83 ? 4.953 -6.395 -16.875 1 89 83 ASP A O 1
ATOM 651 N N . GLU A 1 84 ? 7.031 -6.367 -17.672 1 87.69 84 GLU A N 1
ATOM 652 C CA . GLU A 1 84 ? 6.875 -7.723 -18.188 1 87.69 84 GLU A CA 1
ATOM 653 C C . GLU A 1 84 ? 6.777 -8.734 -17.047 1 87.69 84 GLU A C 1
ATOM 655 O O . GLU A 1 84 ? 7.363 -8.539 -15.984 1 87.69 84 GLU A O 1
ATOM 660 N N . ARG A 1 85 ? 5.941 -9.734 -17.359 1 86.56 85 ARG A N 1
ATOM 661 C CA . ARG A 1 85 ? 5.781 -10.734 -16.312 1 86.56 85 ARG A CA 1
ATOM 662 C C . ARG A 1 85 ? 5.98 -12.141 -16.859 1 86.56 85 ARG A C 1
ATOM 664 O O . ARG A 1 85 ? 5.723 -12.398 -18.047 1 86.56 85 ARG A O 1
ATOM 671 N N . PRO A 1 86 ? 6.52 -12.938 -15.953 1 90.62 86 PRO A N 1
ATOM 672 C CA . PRO A 1 86 ? 6.652 -14.336 -16.359 1 90.62 86 PRO A CA 1
ATOM 673 C C . PRO A 1 86 ? 5.305 -15.016 -16.594 1 90.62 86 PRO A C 1
ATOM 675 O O . PRO A 1 86 ? 4.258 -14.406 -16.359 1 90.62 86 PRO A O 1
ATOM 678 N N . GLU A 1 87 ? 5.414 -16.203 -17.125 1 93.06 87 GLU A N 1
ATOM 679 C CA . GLU A 1 87 ? 4.195 -16.984 -17.281 1 93.06 87 GLU A CA 1
ATOM 680 C C . GLU A 1 87 ? 3.609 -17.359 -15.922 1 93.06 87 GLU A C 1
ATOM 682 O O . GLU A 1 87 ? 4.328 -17.828 -15.039 1 93.06 87 GLU A O 1
ATOM 687 N N . ILE A 1 88 ? 2.402 -17.047 -15.734 1 96.5 88 ILE A N 1
ATOM 688 C CA . ILE A 1 88 ? 1.69 -17.359 -14.5 1 96.5 88 ILE A CA 1
ATOM 689 C C . ILE A 1 88 ? 0.704 -18.5 -14.75 1 96.5 88 ILE A C 1
ATOM 691 O O . ILE A 1 88 ? -0.037 -18.484 -15.734 1 96.5 88 ILE A O 1
ATOM 695 N N . LEU A 1 89 ? 0.828 -19.484 -13.938 1 95.94 89 LEU A N 1
ATOM 696 C CA . LEU A 1 89 ? -0.112 -20.609 -14.008 1 95.94 89 LEU A CA 1
ATOM 697 C C . LEU A 1 89 ? -1.157 -20.5 -12.906 1 95.94 89 LEU A C 1
ATOM 699 O O . LEU A 1 89 ? -0.893 -19.922 -11.844 1 95.94 89 LEU A O 1
ATOM 703 N N . SER A 1 90 ? -2.311 -21.094 -13.117 1 94.69 90 SER A N 1
ATOM 704 C CA . SER A 1 90 ? -3.439 -20.984 -12.195 1 94.69 90 SER A CA 1
ATOM 705 C C . SER A 1 90 ? -3.146 -21.688 -10.875 1 94.69 90 SER A C 1
ATOM 707 O O . SER A 1 90 ? -2.568 -22.766 -10.844 1 94.69 90 SER A O 1
ATOM 709 N N . LEU A 1 91 ? -3.545 -21.031 -9.812 1 92.56 91 LEU A N 1
ATOM 710 C CA . LEU A 1 91 ? -3.561 -21.641 -8.484 1 92.56 91 LEU A CA 1
ATOM 711 C C . LEU A 1 91 ? -4.984 -21.984 -8.07 1 92.56 91 LEU A C 1
ATOM 713 O O . LEU A 1 91 ? -5.188 -22.625 -7.027 1 92.56 91 LEU A O 1
ATOM 717 N N . ALA A 1 92 ? -5.891 -21.469 -8.883 1 82.31 92 ALA A N 1
ATOM 718 C CA . ALA A 1 92 ? -7.293 -21.734 -8.562 1 82.31 92 ALA A CA 1
ATOM 719 C C . ALA A 1 92 ? -7.715 -23.125 -9.031 1 82.31 92 ALA A C 1
ATOM 721 O O . ALA A 1 92 ? -7.215 -23.625 -10.039 1 82.31 92 ALA A O 1
ATOM 722 N N . CYS A 1 93 ? -8.352 -23.875 -8.219 1 65.56 93 CYS A N 1
ATOM 723 C CA . CYS A 1 93 ? -8.914 -25.141 -8.664 1 65.56 93 CYS A CA 1
ATOM 724 C C . CYS A 1 93 ? -10.117 -24.922 -9.57 1 65.56 93 CYS A C 1
ATOM 726 O O . CYS A 1 93 ? -10.805 -23.906 -9.461 1 65.56 93 CYS A O 1
ATOM 728 N N . MET B 1 1 ? -12.031 2.539 18.75 1 39.81 1 MET B N 1
ATOM 729 C CA . MET B 1 1 ? -12.156 1.09 18.625 1 39.81 1 MET B CA 1
ATOM 730 C C . MET B 1 1 ? -10.875 0.472 18.094 1 39.81 1 MET B C 1
ATOM 732 O O . MET B 1 1 ? -10.477 0.75 16.953 1 39.81 1 MET B O 1
ATOM 736 N N . THR B 1 2 ? -10 0.167 19.016 1 53.66 2 THR B N 1
ATOM 737 C CA . THR B 1 2 ? -8.672 -0.32 18.672 1 53.66 2 THR B CA 1
ATOM 738 C C . THR B 1 2 ? -8.758 -1.502 17.703 1 53.66 2 THR B C 1
ATOM 740 O O . THR B 1 2 ? -9.391 -2.514 18.016 1 53.66 2 THR B O 1
ATOM 743 N N . MET B 1 3 ? -9.016 -1.221 16.5 1 62.19 3 MET B N 1
ATOM 744 C CA . MET B 1 3 ? -9.266 -2.277 15.523 1 62.19 3 MET B CA 1
ATOM 745 C C . MET B 1 3 ? -8.375 -3.486 15.797 1 62.19 3 MET B C 1
ATOM 747 O O . MET B 1 3 ? -7.238 -3.338 16.25 1 62.19 3 MET B O 1
ATOM 751 N N . CYS B 1 4 ? -8.93 -4.633 16.062 1 81.75 4 CYS B N 1
ATOM 752 C CA . CYS B 1 4 ? -8.242 -5.914 16.094 1 81.75 4 CYS B CA 1
ATOM 753 C C . CYS B 1 4 ? -7.152 -5.984 15.039 1 81.75 4 CYS B C 1
ATOM 755 O O . CYS B 1 4 ? -7.277 -5.379 13.969 1 81.75 4 CYS B O 1
ATOM 757 N N . LYS B 1 5 ? -5.969 -6.395 15.5 1 89.88 5 LYS B N 1
ATOM 758 C CA . LYS B 1 5 ? -4.848 -6.551 14.578 1 89.88 5 LYS B CA 1
ATOM 759 C C . LYS B 1 5 ? -5.234 -7.422 13.391 1 89.88 5 LYS B C 1
ATOM 761 O O . LYS B 1 5 ? -5.629 -8.578 13.555 1 89.88 5 LYS B O 1
ATOM 766 N N . PRO B 1 6 ? -5.215 -6.797 12.203 1 92.38 6 PRO B N 1
ATOM 767 C CA . PRO B 1 6 ? -5.469 -7.633 11.023 1 92.38 6 PRO B CA 1
ATOM 768 C C . PRO B 1 6 ? -4.406 -8.711 10.828 1 92.38 6 PRO B C 1
ATOM 770 O O . PRO B 1 6 ? -3.258 -8.531 11.242 1 92.38 6 PRO B O 1
ATOM 773 N N . PRO B 1 7 ? -4.84 -9.844 10.312 1 90.81 7 PRO B N 1
ATOM 774 C CA . PRO B 1 7 ? -3.812 -10.836 9.984 1 90.81 7 PRO B CA 1
ATOM 775 C C . PRO B 1 7 ? -2.836 -10.344 8.922 1 90.81 7 PRO B C 1
ATOM 777 O O . PRO B 1 7 ? -3.195 -9.508 8.086 1 90.81 7 PRO B O 1
ATOM 780 N N . HIS B 1 8 ? -1.602 -10.812 9.039 1 94.69 8 HIS B N 1
ATOM 781 C CA . HIS B 1 8 ? -0.669 -10.539 7.953 1 94.69 8 HIS B CA 1
ATOM 782 C C . HIS B 1 8 ? -1.169 -11.125 6.641 1 94.69 8 HIS B C 1
ATOM 784 O O . HIS B 1 8 ? -1.606 -12.281 6.594 1 94.69 8 HIS B O 1
ATOM 790 N N . PRO B 1 9 ? -1.091 -10.375 5.574 1 94.44 9 PRO B N 1
ATOM 791 C CA . PRO B 1 9 ? -1.597 -10.891 4.301 1 94.44 9 PRO B CA 1
ATOM 792 C C . PRO B 1 9 ? -0.877 -12.164 3.854 1 94.44 9 PRO B C 1
ATOM 794 O O . PRO B 1 9 ? -1.485 -13.031 3.221 1 94.44 9 PRO B O 1
ATOM 797 N N . GLY B 1 10 ? 0.368 -12.23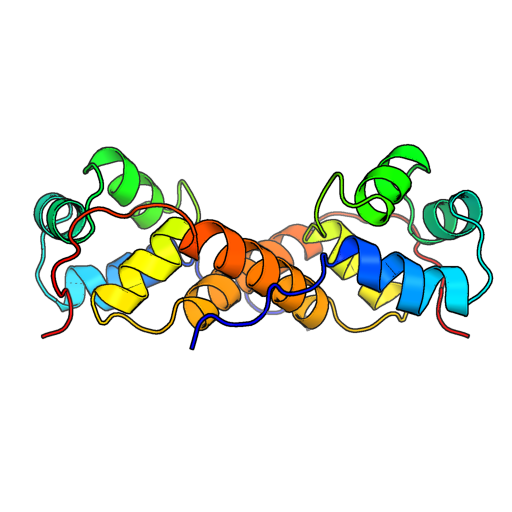4 4.16 1 94.69 10 GLY B N 1
ATOM 798 C CA . GLY B 1 10 ? 1.102 -13.453 3.836 1 94.69 10 GLY B CA 1
ATOM 799 C C . GLY B 1 10 ? 0.519 -14.688 4.488 1 94.69 10 GLY B C 1
ATOM 800 O O . GLY B 1 10 ? 0.456 -15.75 3.863 1 94.69 10 GLY B O 1
ATOM 801 N N . GLY B 1 11 ? 0.171 -14.555 5.719 1 93 11 GLY B N 1
ATOM 802 C CA . GLY B 1 11 ? -0.487 -15.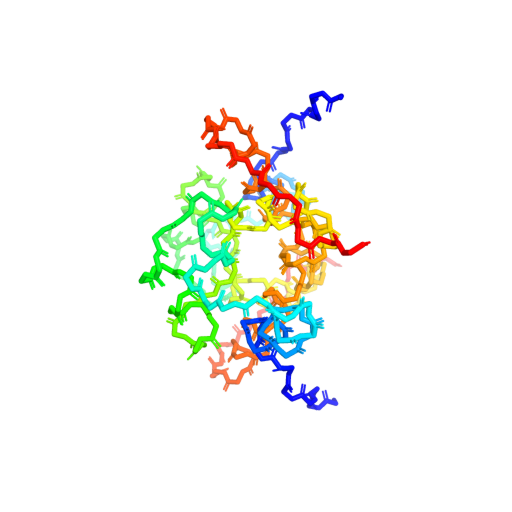648 6.406 1 93 11 GLY B CA 1
ATOM 803 C C . GLY B 1 11 ? -1.801 -16.062 5.762 1 93 11 GLY B C 1
ATOM 804 O O . GLY B 1 11 ? -2.086 -17.25 5.617 1 93 11 GLY B O 1
ATOM 805 N N . SER B 1 12 ? -2.568 -15.094 5.41 1 93.06 12 SER B N 1
ATOM 806 C CA . SER B 1 12 ? -3.826 -15.344 4.711 1 93.06 12 SER B CA 1
ATOM 807 C C . SER B 1 12 ? -3.588 -16.078 3.391 1 93.06 12 SER B C 1
ATOM 809 O O . SER B 1 12 ? -4.309 -17.016 3.057 1 93.06 12 SER B O 1
ATOM 811 N N . LEU B 1 13 ? -2.623 -15.602 2.697 1 94.88 13 LEU B N 1
ATOM 812 C CA . LEU B 1 13 ? -2.258 -16.25 1.44 1 94.88 13 LEU B CA 1
ATOM 813 C C . LEU B 1 13 ? -1.887 -17.703 1.664 1 94.88 13 LEU B C 1
ATOM 815 O O . LEU B 1 13 ? -2.344 -18.594 0.931 1 94.88 13 LEU B O 1
ATOM 819 N N . ARG B 1 14 ? -1.104 -17.938 2.648 1 94.25 14 ARG B N 1
ATOM 820 C CA . ARG B 1 14 ? -0.67 -19.297 2.965 1 94.25 14 ARG B CA 1
ATOM 821 C C . ARG B 1 14 ? -1.857 -20.172 3.336 1 94.25 14 ARG B C 1
ATOM 823 O O . ARG B 1 14 ? -2.086 -21.219 2.709 1 94.25 14 ARG B O 1
ATOM 830 N N . ASP B 1 15 ? -2.611 -19.719 4.301 1 90 15 ASP B N 1
ATOM 831 C CA . ASP B 1 15 ? -3.66 -20.531 4.914 1 90 15 ASP B CA 1
ATOM 832 C C . ASP B 1 15 ? -4.875 -20.641 3.994 1 90 15 ASP B C 1
ATOM 834 O O . ASP B 1 15 ? -5.457 -21.719 3.857 1 90 15 ASP B O 1
ATOM 838 N N . GLU B 1 16 ? -5.184 -19.594 3.268 1 87.25 16 GLU B N 1
ATOM 839 C CA . GLU B 1 16 ? -6.438 -19.531 2.521 1 87.25 16 GLU B CA 1
ATOM 840 C C . GLU B 1 16 ? -6.246 -20 1.083 1 87.25 16 GLU B C 1
ATOM 842 O O . GLU B 1 16 ? -7.195 -20.484 0.447 1 87.25 16 GLU B O 1
ATOM 847 N N . ILE B 1 17 ? -5.027 -19.969 0.682 1 88.5 17 ILE B N 1
ATOM 848 C CA . ILE B 1 17 ? -4.871 -20.219 -0.745 1 88.5 17 ILE B CA 1
ATOM 849 C C . ILE B 1 17 ? -3.934 -21.406 -0.953 1 88.5 17 ILE B C 1
ATOM 851 O O . ILE B 1 17 ? -4.363 -22.484 -1.392 1 88.5 17 ILE B O 1
ATOM 855 N N . ILE B 1 18 ? -2.746 -21.266 -0.526 1 90.38 18 ILE B N 1
ATOM 856 C CA . ILE B 1 18 ? -1.71 -22.234 -0.9 1 90.38 18 ILE B CA 1
ATOM 857 C C . ILE B 1 18 ? -2.002 -23.578 -0.257 1 90.38 18 ILE B C 1
ATOM 859 O O . ILE B 1 18 ? -2.094 -24.594 -0.95 1 90.38 18 ILE B O 1
ATOM 863 N N . GLU B 1 19 ? -2.205 -23.578 0.979 1 87.38 19 GLU B N 1
ATOM 864 C CA . GLU B 1 19 ? -2.457 -24.828 1.69 1 87.38 19 GLU B CA 1
ATOM 865 C C . GLU B 1 19 ? -3.811 -25.422 1.306 1 87.38 19 GLU B C 1
ATOM 867 O O . GLU B 1 19 ? -3.945 -26.641 1.167 1 87.38 19 GLU B O 1
ATOM 872 N N . HIS B 1 20 ? -4.703 -24.547 1.11 1 87.75 20 HIS B N 1
ATOM 873 C CA . HIS B 1 20 ? -6.039 -25 0.734 1 87.75 20 HIS B CA 1
ATOM 874 C C . HIS B 1 20 ? -6.035 -25.641 -0.65 1 87.75 20 HIS B C 1
ATOM 876 O O . HIS B 1 20 ? -6.734 -26.625 -0.885 1 87.75 20 HIS B O 1
ATOM 882 N N . ALA B 1 21 ? -5.246 -25.172 -1.542 1 87.56 21 ALA B N 1
ATOM 883 C CA . ALA B 1 21 ? -5.18 -25.672 -2.912 1 87.56 21 ALA B CA 1
ATOM 884 C C . ALA B 1 21 ? -4.266 -26.891 -3.008 1 87.56 21 ALA B C 1
ATOM 886 O O . ALA B 1 21 ? -4.227 -27.562 -4.039 1 87.56 21 ALA B O 1
ATOM 887 N N . GLY B 1 22 ? -3.494 -27.156 -1.953 1 89.75 22 GLY B N 1
ATOM 888 C CA . GLY B 1 22 ? -2.676 -28.359 -1.896 1 89.75 22 GLY B CA 1
ATOM 889 C C . GLY B 1 22 ? -1.329 -28.188 -2.576 1 89.75 22 GLY B C 1
ATOM 890 O O . GLY B 1 22 ? -0.699 -29.188 -2.961 1 89.75 22 GLY B O 1
ATOM 891 N N . PHE B 1 23 ? -0.893 -27.047 -2.807 1 94 23 PHE B N 1
ATOM 892 C CA . PHE B 1 23 ? 0.403 -26.812 -3.434 1 94 23 PHE B CA 1
ATOM 893 C C . PHE B 1 23 ? 1.507 -26.75 -2.385 1 94 23 PHE B C 1
ATOM 895 O O . PHE B 1 23 ? 1.279 -26.281 -1.265 1 94 23 PHE B O 1
ATOM 902 N N . THR B 1 24 ? 2.625 -27.266 -2.795 1 95.12 24 THR B N 1
ATOM 903 C CA . THR B 1 24 ? 3.818 -26.938 -2.021 1 95.12 24 THR B CA 1
ATOM 904 C C . THR B 1 24 ? 4.273 -25.5 -2.314 1 95.12 24 THR B C 1
ATOM 906 O O . THR B 1 24 ? 3.869 -24.906 -3.316 1 95.12 24 THR B O 1
ATOM 909 N N . VAL B 1 25 ? 5.109 -24.984 -1.401 1 96.38 25 VAL B N 1
ATOM 910 C CA . VAL B 1 25 ? 5.648 -23.656 -1.605 1 96.38 25 VAL B CA 1
ATOM 911 C C . VAL B 1 25 ? 6.398 -23.594 -2.934 1 96.38 25 VAL B C 1
ATOM 913 O O . VAL B 1 25 ? 6.266 -22.625 -3.686 1 96.38 25 VAL B O 1
ATOM 916 N N . SER B 1 26 ? 7.125 -24.625 -3.199 1 97.25 26 SER B N 1
ATOM 917 C CA . SER B 1 26 ? 7.91 -24.672 -4.426 1 97.25 26 SER B CA 1
ATOM 918 C C . SER B 1 26 ? 7.016 -24.688 -5.66 1 97.25 26 SER B C 1
ATOM 920 O O . SER B 1 26 ? 7.285 -24 -6.637 1 97.25 26 SER B O 1
ATOM 922 N N . GLU B 1 27 ? 5.973 -25.453 -5.641 1 96.31 27 GLU B N 1
ATOM 923 C CA . GLU B 1 27 ? 5.035 -25.516 -6.758 1 96.31 27 GLU B CA 1
ATOM 924 C C . GLU B 1 27 ? 4.328 -24.188 -6.969 1 96.31 27 GLU B C 1
ATOM 926 O O . GLU B 1 27 ? 4.195 -23.719 -8.102 1 96.31 27 GLU B O 1
ATOM 931 N N . ALA B 1 28 ? 3.84 -23.641 -5.895 1 97 28 ALA B N 1
ATOM 932 C CA . ALA B 1 28 ? 3.164 -22.344 -5.973 1 97 28 ALA B CA 1
ATOM 933 C C . ALA B 1 28 ? 4.094 -21.281 -6.539 1 97 28 ALA B C 1
ATOM 935 O O . ALA B 1 28 ? 3.686 -20.484 -7.391 1 97 28 ALA B O 1
ATOM 936 N N . ALA B 1 29 ? 5.352 -21.234 -6.031 1 97.75 29 ALA B N 1
ATOM 937 C CA . ALA B 1 29 ? 6.336 -20.266 -6.504 1 97.75 29 ALA B CA 1
ATOM 938 C C . ALA B 1 29 ? 6.559 -20.391 -8.008 1 97.75 29 ALA B C 1
ATOM 940 O O . ALA B 1 29 ? 6.578 -19.391 -8.727 1 97.75 29 ALA B O 1
ATOM 941 N N . ARG B 1 30 ? 6.699 -21.594 -8.445 1 97.44 30 ARG B N 1
ATOM 942 C CA . ARG B 1 30 ? 6.895 -21.844 -9.867 1 97.44 30 ARG B CA 1
ATOM 943 C C . ARG B 1 30 ? 5.711 -21.328 -10.68 1 97.44 30 ARG B C 1
ATOM 945 O O . ARG B 1 30 ? 5.895 -20.672 -11.711 1 97.44 30 ARG B O 1
ATOM 952 N N . ARG B 1 31 ? 4.531 -21.562 -10.195 1 96.5 31 ARG B N 1
ATOM 953 C CA . ARG B 1 31 ? 3.32 -21.172 -10.898 1 96.5 31 ARG B CA 1
ATOM 954 C C . ARG B 1 31 ? 3.172 -19.656 -10.922 1 96.5 31 ARG B C 1
ATOM 956 O O . ARG B 1 31 ? 2.607 -19.094 -11.867 1 96.5 31 ARG B O 1
ATOM 963 N N . LEU B 1 32 ? 3.701 -19.047 -9.969 1 97.38 32 LEU B N 1
ATOM 964 C CA . LEU B 1 32 ? 3.617 -17.594 -9.859 1 97.38 32 LEU B CA 1
ATOM 965 C C . LEU B 1 32 ? 4.812 -16.922 -10.531 1 97.38 32 LEU B C 1
ATOM 967 O O . LEU B 1 32 ? 4.91 -15.695 -10.555 1 97.38 32 LEU B O 1
ATOM 971 N N . GLY B 1 33 ? 5.742 -17.672 -10.984 1 97.69 33 GLY B N 1
ATOM 972 C CA . GLY B 1 33 ? 6.938 -17.125 -11.609 1 97.69 33 GLY B CA 1
ATOM 973 C C . GLY B 1 33 ? 7.879 -16.469 -10.617 1 97.69 33 GLY B C 1
ATOM 974 O O . GLY B 1 33 ? 8.477 -15.43 -10.922 1 97.69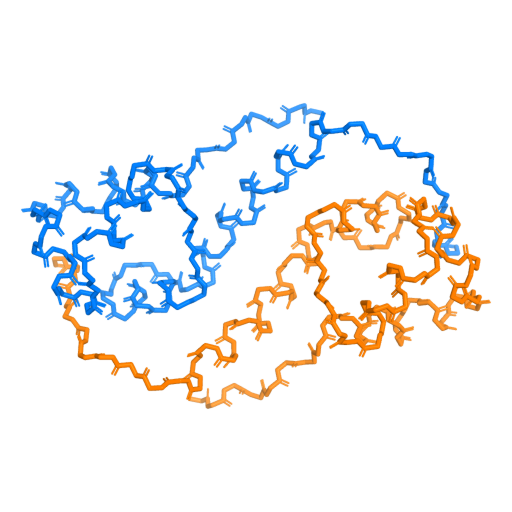 33 GLY B O 1
ATOM 975 N N . MET B 1 34 ? 7.926 -17.016 -9.555 1 97.75 34 MET B N 1
ATOM 976 C CA . MET B 1 34 ? 8.789 -16.516 -8.484 1 97.75 34 MET B CA 1
ATOM 977 C C . MET B 1 34 ? 9.719 -17.609 -7.984 1 97.75 34 MET B C 1
ATOM 979 O O . MET B 1 34 ? 9.492 -18.797 -8.25 1 97.75 34 MET B O 1
ATOM 983 N N . THR B 1 35 ? 10.781 -17.156 -7.262 1 98.06 35 THR B N 1
ATOM 984 C CA . THR B 1 35 ? 11.602 -18.156 -6.594 1 98.06 35 THR B CA 1
ATOM 985 C C . THR B 1 35 ? 10.93 -18.641 -5.32 1 98.06 35 THR B C 1
ATOM 987 O O . THR B 1 35 ? 10.102 -17.938 -4.734 1 98.06 35 THR B O 1
ATOM 990 N N . ARG B 1 36 ? 11.281 -19.797 -4.953 1 98.06 36 ARG B N 1
ATOM 991 C CA . ARG B 1 36 ? 10.789 -20.344 -3.693 1 98.06 36 ARG B CA 1
ATOM 992 C C . ARG B 1 36 ? 11.125 -19.422 -2.525 1 98.06 36 ARG B C 1
ATOM 994 O O . ARG B 1 36 ? 10.305 -19.219 -1.624 1 98.06 36 ARG B O 1
ATOM 1001 N N . MET B 1 37 ? 12.297 -18.844 -2.588 1 98.44 37 MET B N 1
ATOM 1002 C CA . MET B 1 37 ? 12.734 -17.953 -1.52 1 98.44 37 MET B CA 1
ATOM 1003 C C . MET B 1 37 ? 11.82 -16.734 -1.423 1 98.44 37 MET B C 1
ATOM 1005 O O . MET B 1 37 ? 11.414 -16.344 -0.328 1 98.44 37 MET B O 1
ATOM 1009 N N . GLN B 1 38 ? 11.5 -16.125 -2.506 1 98 38 GLN B N 1
ATOM 1010 C CA . GLN B 1 38 ? 10.656 -14.938 -2.547 1 98 38 GLN B CA 1
ATOM 1011 C C . GLN B 1 38 ? 9.281 -15.227 -1.954 1 98 38 GLN B C 1
ATOM 1013 O O . GLN B 1 38 ? 8.781 -14.461 -1.127 1 98 38 GLN B O 1
ATOM 1018 N N . LEU B 1 39 ? 8.672 -16.312 -2.418 1 98.06 39 LEU B N 1
ATOM 1019 C CA . LEU B 1 39 ? 7.328 -16.641 -1.946 1 98.06 39 LEU B CA 1
ATOM 1020 C C . LEU B 1 39 ? 7.352 -17.062 -0.482 1 98.06 39 LEU B C 1
ATOM 1022 O O . LEU B 1 39 ? 6.457 -16.703 0.287 1 98.06 39 LEU B O 1
ATOM 1026 N N . SER B 1 40 ? 8.359 -17.828 -0.066 1 98.06 40 SER B N 1
ATOM 1027 C CA . SER B 1 40 ? 8.492 -18.297 1.313 1 98.06 40 SER B CA 1
ATOM 1028 C C . SER B 1 40 ? 8.562 -17.109 2.283 1 98.06 40 SER B C 1
ATOM 1030 O O . SER B 1 40 ? 7.969 -17.156 3.361 1 98.06 40 SER B O 1
ATOM 1032 N N . ARG B 1 41 ? 9.234 -16.094 1.89 1 98.19 41 ARG B N 1
ATOM 1033 C CA . ARG B 1 41 ? 9.344 -14.906 2.734 1 98.19 41 ARG B CA 1
ATOM 1034 C C . ARG B 1 41 ? 7.969 -14.289 2.979 1 98.19 41 ARG B C 1
ATOM 1036 O O . ARG B 1 41 ? 7.672 -13.844 4.086 1 98.19 41 ARG B O 1
ATOM 1043 N N . VAL B 1 42 ? 7.18 -14.203 1.951 1 98.06 42 VAL B N 1
ATOM 1044 C CA . VAL B 1 42 ? 5.844 -13.633 2.064 1 98.06 42 VAL B CA 1
ATOM 1045 C C . VAL B 1 42 ? 4.973 -14.531 2.943 1 98.06 42 VAL B C 1
ATOM 1047 O O . VAL B 1 42 ? 4.32 -14.055 3.877 1 98.06 42 VAL B O 1
ATOM 1050 N N . LEU B 1 43 ? 4.98 -15.859 2.68 1 97.19 43 LEU B N 1
ATOM 1051 C CA . LEU B 1 43 ? 4.125 -16.812 3.379 1 97.19 43 LEU B CA 1
ATOM 1052 C C . LEU B 1 43 ? 4.492 -16.891 4.855 1 97.19 43 LEU B C 1
ATOM 1054 O O . LEU B 1 43 ? 3.633 -17.141 5.703 1 97.19 43 LEU B O 1
ATOM 1058 N N . ASN B 1 44 ? 5.762 -16.641 5.121 1 96.62 44 ASN B N 1
ATOM 1059 C CA . ASN B 1 44 ? 6.227 -16.672 6.504 1 96.62 44 ASN B CA 1
ATOM 1060 C C . ASN B 1 44 ? 6.227 -15.289 7.133 1 96.62 44 ASN B C 1
ATOM 1062 O O . ASN B 1 44 ? 6.898 -15.055 8.141 1 96.62 44 ASN B O 1
ATOM 1066 N N . GLU B 1 45 ? 5.543 -14.367 6.527 1 96.56 45 GLU B N 1
ATOM 1067 C CA . GLU B 1 45 ? 5.219 -13.047 7.062 1 96.56 45 GLU B CA 1
ATOM 1068 C C . GLU B 1 45 ? 6.48 -12.211 7.273 1 96.56 45 GLU B C 1
ATOM 1070 O O . GLU B 1 45 ? 6.523 -11.359 8.156 1 96.56 45 GLU B O 1
ATOM 1075 N N . ARG B 1 46 ? 7.5 -12.547 6.453 1 97.19 46 ARG B N 1
ATOM 1076 C CA . ARG B 1 46 ? 8.758 -11.797 6.5 1 97.19 46 ARG B CA 1
ATOM 1077 C C . ARG B 1 46 ? 8.766 -10.68 5.469 1 97.19 46 ARG B C 1
ATOM 1079 O O . ARG B 1 46 ? 9.633 -9.805 5.5 1 97.19 46 ARG B O 1
ATOM 1086 N N . SER B 1 47 ? 7.953 -10.664 4.523 1 97.62 47 SER B N 1
ATOM 1087 C CA . SER B 1 47 ? 7.699 -9.625 3.525 1 97.62 47 SER B CA 1
ATOM 1088 C C . SER B 1 47 ? 6.211 -9.5 3.227 1 97.62 47 SER B C 1
ATOM 1090 O O . SER B 1 47 ? 5.434 -10.406 3.52 1 97.62 47 SER B O 1
ATOM 1092 N N . GLY B 1 48 ? 5.816 -8.406 2.74 1 97.44 48 GLY B N 1
ATOM 1093 C CA . GLY B 1 48 ? 4.418 -8.18 2.418 1 97.44 48 GLY B CA 1
ATOM 1094 C C . GLY B 1 48 ? 4.066 -8.555 0.989 1 97.44 48 GLY B C 1
ATOM 1095 O O . GLY B 1 48 ? 4.922 -9.008 0.232 1 97.44 48 GLY B O 1
ATOM 1096 N N . ILE B 1 49 ? 2.787 -8.352 0.68 1 98.06 49 ILE B N 1
ATOM 1097 C CA . ILE B 1 49 ? 2.322 -8.523 -0.692 1 98.06 49 ILE B CA 1
ATOM 1098 C C . ILE B 1 49 ? 2.635 -7.27 -1.503 1 98.06 49 ILE B C 1
ATOM 1100 O O . ILE B 1 49 ? 2.055 -6.207 -1.261 1 98.06 49 ILE B O 1
ATOM 1104 N N . SER B 1 50 ? 3.561 -7.41 -2.42 1 97.94 50 SER B N 1
ATOM 1105 C CA . SER B 1 50 ? 3.912 -6.312 -3.314 1 97.94 50 SER B CA 1
ATOM 1106 C C . SER B 1 50 ? 2.896 -6.172 -4.445 1 97.94 50 SER B C 1
ATOM 1108 O O . SER B 1 50 ? 2.111 -7.086 -4.695 1 97.94 50 SER B O 1
ATOM 1110 N N . PRO B 1 51 ? 2.928 -5.004 -5.09 1 98.12 51 PRO B N 1
ATOM 1111 C CA . PRO B 1 51 ? 2.072 -4.863 -6.27 1 98.12 51 PRO B CA 1
ATOM 1112 C C . PRO B 1 51 ? 2.316 -5.957 -7.309 1 98.12 51 PRO B C 1
ATOM 1114 O O . PRO B 1 51 ? 1.366 -6.465 -7.91 1 98.12 51 PRO B O 1
ATOM 1117 N N . GLU B 1 52 ? 3.559 -6.336 -7.484 1 97.62 52 GLU B N 1
ATOM 1118 C CA . GLU B 1 52 ? 3.898 -7.383 -8.445 1 97.62 52 GLU B CA 1
ATOM 1119 C C . GLU B 1 52 ? 3.271 -8.719 -8.047 1 97.62 52 GLU B C 1
ATOM 1121 O O . GLU B 1 52 ? 2.672 -9.398 -8.883 1 97.62 52 GLU B O 1
ATOM 1126 N N . LEU B 1 53 ? 3.463 -9.055 -6.812 1 97.81 53 LEU B N 1
ATOM 1127 C CA . LEU B 1 53 ? 2.871 -10.305 -6.344 1 97.81 53 LEU B CA 1
ATOM 1128 C C . LEU B 1 53 ? 1.35 -10.25 -6.426 1 97.81 53 LEU B C 1
ATOM 1130 O O . LEU B 1 53 ? 0.708 -11.227 -6.805 1 97.81 53 LEU B O 1
ATOM 1134 N N . ALA B 1 54 ? 0.755 -9.125 -6.062 1 98.31 54 ALA B N 1
ATOM 1135 C CA . ALA B 1 54 ? -0.695 -8.961 -6.125 1 98.31 54 ALA B CA 1
ATOM 1136 C C . ALA B 1 54 ? -1.223 -9.25 -7.527 1 98.31 54 ALA B C 1
ATOM 1138 O O . ALA B 1 54 ? -2.225 -9.945 -7.688 1 98.31 54 ALA B O 1
ATOM 1139 N N . ILE B 1 55 ? -0.543 -8.781 -8.484 1 98.12 55 ILE B N 1
ATOM 1140 C CA . ILE B 1 55 ? -0.939 -8.984 -9.875 1 98.12 55 ILE B CA 1
ATOM 1141 C C . ILE B 1 55 ? -0.772 -10.453 -10.25 1 98.12 55 ILE B C 1
ATOM 1143 O O . ILE B 1 55 ? -1.635 -11.031 -10.914 1 98.12 55 ILE B O 1
ATOM 1147 N N . ARG B 1 56 ? 0.318 -11.031 -9.812 1 97.75 56 ARG B N 1
ATOM 1148 C CA . ARG B 1 56 ? 0.544 -12.445 -10.086 1 97.75 56 ARG B CA 1
ATOM 1149 C C . ARG B 1 56 ? -0.558 -13.305 -9.477 1 97.75 56 ARG B C 1
ATOM 1151 O O . ARG B 1 56 ? -1.027 -14.258 -10.102 1 97.75 56 ARG B O 1
ATOM 1158 N N . LEU B 1 57 ? -0.945 -12.969 -8.328 1 97.06 57 LEU B N 1
ATOM 1159 C CA . LEU B 1 57 ? -1.997 -13.711 -7.645 1 97.06 57 LEU B CA 1
ATOM 1160 C C . LEU B 1 57 ? -3.326 -13.578 -8.383 1 97.06 57 LEU B C 1
ATOM 1162 O O . LEU B 1 57 ? -4.047 -14.562 -8.547 1 97.06 57 LEU B O 1
ATOM 1166 N N . GLU B 1 58 ? -3.656 -12.406 -8.773 1 97 58 GLU B N 1
ATOM 1167 C CA . GLU B 1 58 ? -4.871 -12.188 -9.555 1 97 58 GLU B CA 1
ATOM 1168 C C . GLU B 1 58 ? -4.848 -13.008 -10.844 1 97 58 GLU B C 1
ATOM 1170 O O . GLU B 1 58 ? -5.84 -13.648 -11.195 1 97 58 GLU B O 1
ATOM 1175 N N . LYS B 1 59 ? -3.764 -13.016 -11.5 1 96.81 59 LYS B N 1
ATOM 1176 C CA . LYS B 1 59 ? -3.611 -13.773 -12.742 1 96.81 59 LYS B CA 1
ATOM 1177 C C . LYS B 1 59 ? -3.727 -15.273 -12.484 1 96.81 59 LYS B C 1
ATOM 1179 O O . LYS B 1 59 ? -4.199 -16.016 -13.344 1 96.81 59 LYS B O 1
ATOM 1184 N N . ALA B 1 60 ? -3.287 -15.648 -11.344 1 96.75 60 ALA B N 1
ATOM 1185 C CA . ALA B 1 60 ? -3.338 -17.062 -10.969 1 96.75 60 ALA B CA 1
ATOM 1186 C C . ALA B 1 60 ? -4.738 -17.453 -10.516 1 96.75 60 ALA B C 1
ATOM 1188 O O . ALA B 1 60 ? -4.973 -18.609 -10.125 1 96.75 60 ALA B O 1
ATOM 1189 N N . GLY B 1 61 ? -5.664 -16.516 -10.523 1 95.44 61 GLY B N 1
ATOM 1190 C CA . GLY B 1 61 ? -7.051 -16.797 -10.188 1 95.44 61 GLY B CA 1
ATOM 1191 C C . GLY B 1 61 ? -7.344 -16.688 -8.703 1 95.44 61 GLY B C 1
ATOM 1192 O O . GLY B 1 61 ? -8.352 -17.203 -8.227 1 95.44 61 GLY B O 1
ATOM 1193 N N . VAL B 1 62 ? -6.391 -16.031 -8.031 1 94.88 62 VAL B N 1
ATOM 1194 C CA . VAL B 1 62 ? -6.512 -15.914 -6.582 1 94.88 62 VAL B CA 1
ATOM 1195 C C . VAL B 1 62 ? -6.848 -14.469 -6.211 1 94.88 62 VAL B C 1
ATOM 1197 O O . VAL B 1 62 ? -5.949 -13.641 -6.043 1 94.88 62 VAL B O 1
ATOM 1200 N N . GLY B 1 63 ? -8.18 -14.172 -6.121 1 94.44 63 GLY B N 1
ATOM 1201 C CA . GLY B 1 63 ? -8.57 -12.82 -5.762 1 94.44 63 GLY B CA 1
ATOM 1202 C C . GLY B 1 63 ? -8.141 -11.781 -6.781 1 94.44 63 GLY B C 1
ATOM 1203 O O . GLY B 1 63 ? -7.719 -12.133 -7.887 1 94.44 63 GLY B O 1
ATOM 1204 N N . THR B 1 64 ? -8.336 -10.508 -6.387 1 97.38 64 THR B N 1
ATOM 1205 C CA . THR B 1 64 ? -7.902 -9.406 -7.246 1 97.38 64 THR B CA 1
ATOM 1206 C C . THR B 1 64 ? -6.672 -8.719 -6.664 1 97.38 64 THR B C 1
ATOM 1208 O O . THR B 1 64 ? -6.453 -8.75 -5.453 1 97.38 64 THR B O 1
ATOM 1211 N N . ALA B 1 65 ? -5.887 -8.125 -7.566 1 98 65 ALA B N 1
ATOM 1212 C CA . ALA B 1 65 ? -4.723 -7.371 -7.117 1 98 65 ALA B CA 1
ATOM 1213 C C . ALA B 1 65 ? -5.125 -6.277 -6.129 1 98 65 ALA B C 1
ATOM 1215 O O . ALA B 1 65 ? -4.457 -6.074 -5.113 1 98 65 ALA B O 1
ATOM 1216 N N . ARG B 1 66 ? -6.191 -5.629 -6.426 1 97.69 66 ARG B N 1
ATOM 1217 C CA . ARG B 1 66 ? -6.688 -4.559 -5.566 1 97.69 66 ARG B CA 1
ATOM 1218 C C . ARG B 1 66 ? -7.027 -5.082 -4.176 1 97.69 66 ARG B C 1
ATOM 1220 O O . ARG B 1 66 ? -6.742 -4.426 -3.174 1 97.69 66 ARG B O 1
ATOM 1227 N N . HIS B 1 67 ? -7.641 -6.176 -4.133 1 96.62 67 HIS B N 1
ATOM 1228 C CA . HIS B 1 67 ? -8 -6.766 -2.848 1 96.62 67 HIS B CA 1
ATOM 1229 C C . HIS B 1 67 ? -6.754 -7.094 -2.027 1 96.62 67 HIS B C 1
ATOM 1231 O O . HIS B 1 67 ? -6.711 -6.824 -0.825 1 96.62 67 HIS B O 1
ATOM 1237 N N . TRP B 1 68 ? -5.754 -7.684 -2.617 1 97.62 68 TRP B N 1
ATOM 1238 C CA . TRP B 1 68 ? -4.512 -8.031 -1.936 1 97.62 68 TRP B CA 1
ATOM 1239 C C . TRP B 1 68 ? -3.807 -6.777 -1.42 1 97.62 68 TRP B C 1
ATOM 1241 O O . TRP B 1 68 ? -3.297 -6.762 -0.298 1 97.62 68 TRP B O 1
ATOM 1251 N N . MET B 1 69 ? -3.822 -5.758 -2.232 1 98.19 69 MET B N 1
ATOM 1252 C CA . MET B 1 69 ? -3.199 -4.508 -1.81 1 98.19 69 MET B CA 1
ATOM 1253 C C . MET B 1 69 ? -3.951 -3.895 -0.635 1 98.19 69 MET B C 1
ATOM 1255 O O . MET B 1 69 ? -3.346 -3.279 0.245 1 98.19 69 MET B O 1
ATOM 1259 N N . ALA B 1 70 ? -5.25 -4.055 -0.669 1 97.75 70 ALA B N 1
ATOM 1260 C CA . ALA B 1 70 ? -6.055 -3.539 0.434 1 97.75 70 ALA B CA 1
ATOM 1261 C C . ALA B 1 70 ? -5.73 -4.266 1.736 1 97.75 70 ALA B C 1
ATOM 1263 O O . ALA B 1 70 ? -5.672 -3.648 2.801 1 97.75 70 ALA B O 1
ATOM 1264 N N . ARG B 1 71 ? -5.543 -5.523 1.627 1 97 71 ARG B N 1
ATOM 1265 C CA . ARG B 1 71 ? -5.188 -6.305 2.807 1 97 71 ARG B CA 1
ATOM 1266 C C . ARG B 1 71 ? -3.822 -5.891 3.346 1 97 71 ARG B C 1
ATOM 1268 O O . ARG B 1 71 ? -3.641 -5.77 4.559 1 97 71 ARG B O 1
ATOM 1275 N N . GLN B 1 72 ? -2.904 -5.707 2.453 1 97.81 72 GLN B N 1
ATOM 1276 C CA . GLN B 1 72 ? -1.586 -5.23 2.855 1 97.81 72 GLN B CA 1
ATOM 1277 C C . GLN B 1 72 ? -1.673 -3.855 3.508 1 97.81 72 GLN B C 1
ATOM 1279 O O . GLN B 1 72 ? -1.06 -3.617 4.551 1 97.81 72 GLN B O 1
ATOM 1284 N N . ALA B 1 73 ? -2.42 -3.014 2.898 1 97.88 73 ALA B N 1
ATOM 1285 C CA . ALA B 1 73 ? -2.594 -1.659 3.418 1 97.88 73 ALA B CA 1
ATOM 1286 C C . ALA B 1 73 ? -3.209 -1.681 4.812 1 97.88 73 ALA B C 1
ATOM 1288 O O . ALA B 1 73 ? -2.793 -0.922 5.695 1 97.88 73 ALA B O 1
ATOM 1289 N N . ALA B 1 74 ? -4.246 -2.508 4.977 1 97.25 74 ALA B N 1
ATOM 1290 C CA . ALA B 1 74 ? -4.891 -2.621 6.281 1 97.25 74 ALA B CA 1
ATOM 1291 C C . ALA B 1 74 ? -3.891 -3.031 7.355 1 97.25 74 ALA B C 1
ATOM 1293 O O . ALA B 1 74 ? -3.9 -2.486 8.461 1 97.25 74 ALA B O 1
ATOM 1294 N N . TYR B 1 75 ? -3.072 -3.979 7.02 1 96.81 75 TYR B N 1
ATOM 1295 C CA . TYR B 1 75 ? -2.041 -4.453 7.934 1 96.81 75 TYR B CA 1
ATOM 1296 C C . TYR B 1 75 ? -1.059 -3.338 8.273 1 96.81 75 TYR B C 1
ATOM 1298 O O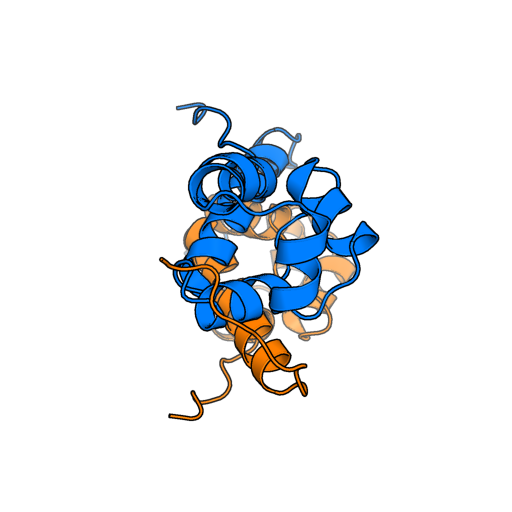 . TYR B 1 75 ? -0.726 -3.131 9.445 1 96.81 75 TYR B O 1
ATOM 1306 N N . GLU B 1 76 ? -0.605 -2.582 7.328 1 97.19 76 GLU B N 1
ATOM 1307 C CA . GLU B 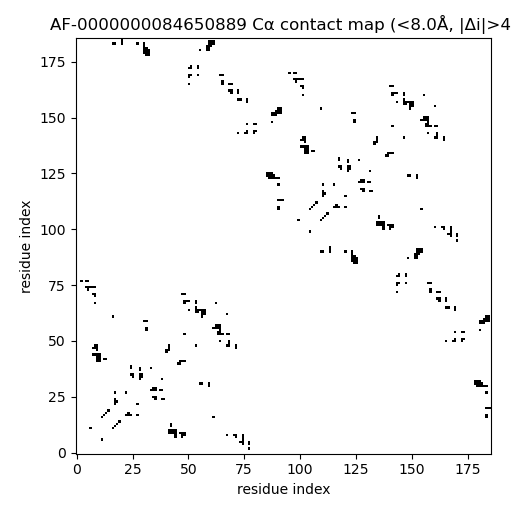1 76 ? 0.364 -1.503 7.504 1 97.19 76 GLU B CA 1
ATOM 1308 C C . GLU B 1 76 ? -0.237 -0.347 8.297 1 97.19 76 GLU B C 1
ATOM 1310 O O . GLU B 1 76 ? 0.44 0.258 9.133 1 97.19 76 GLU B O 1
ATOM 1315 N N . LEU B 1 77 ? -1.468 -0.069 8.008 1 97.5 77 LEU B N 1
ATOM 1316 C CA . LEU B 1 77 ? -2.145 1.006 8.727 1 97.5 77 LEU B CA 1
ATOM 1317 C C . LEU B 1 77 ? -2.295 0.662 10.203 1 97.5 77 LEU B C 1
ATOM 1319 O O . LEU B 1 77 ? -2.117 1.523 11.062 1 97.5 77 LEU B O 1
ATOM 1323 N N . TRP B 1 78 ? -2.674 -0.56 10.477 1 96.56 78 TRP B N 1
ATOM 1324 C CA . TRP B 1 78 ? -2.789 -0.982 11.867 1 96.56 78 TRP B CA 1
ATOM 1325 C C . TRP B 1 78 ? -1.473 -0.782 12.609 1 96.56 78 TRP B C 1
ATOM 1327 O O . TRP B 1 78 ? -1.456 -0.265 13.727 1 96.56 78 TRP B O 1
ATOM 1337 N N . HIS B 1 79 ? -0.344 -1.196 12.047 1 95.25 79 HIS B N 1
ATOM 1338 C CA . HIS B 1 79 ? 0.962 -1.052 12.68 1 95.25 79 HIS B CA 1
ATOM 1339 C C . HIS B 1 79 ? 1.335 0.418 12.844 1 95.25 79 HIS B C 1
ATOM 1341 O O . HIS B 1 79 ? 1.849 0.817 13.891 1 95.25 79 HIS B O 1
ATOM 1347 N N . ALA B 1 80 ? 1.114 1.235 11.859 1 95.81 80 ALA B N 1
ATOM 1348 C CA . ALA B 1 80 ? 1.441 2.658 11.914 1 95.81 80 ALA B CA 1
ATOM 1349 C C . ALA B 1 80 ? 0.648 3.363 13.008 1 95.81 80 ALA B C 1
ATOM 1351 O O . ALA B 1 80 ? 1.133 4.32 13.617 1 95.81 80 ALA B O 1
ATOM 1352 N N . GLU B 1 81 ? -0.589 2.904 13.211 1 94.38 81 GLU B N 1
ATOM 1353 C CA . GLU B 1 81 ? -1.472 3.502 14.203 1 94.38 81 GLU B CA 1
ATOM 1354 C C . GLU B 1 81 ? -0.948 3.26 15.617 1 94.38 81 GLU B C 1
ATOM 1356 O O . GLU B 1 81 ? -1.349 3.949 16.562 1 94.38 81 GLU B O 1
ATOM 1361 N N . GLN B 1 82 ? -0.088 2.191 15.719 1 92.94 82 GLN B N 1
ATOM 1362 C CA . GLN B 1 82 ? 0.433 1.85 17.047 1 92.94 82 GLN B CA 1
ATOM 1363 C C . GLN B 1 82 ? 1.562 2.791 17.453 1 92.94 82 GLN B C 1
ATOM 1365 O O . GLN B 1 82 ? 1.935 2.852 18.625 1 92.94 82 GLN B O 1
ATOM 1370 N N . ASP B 1 83 ? 2.141 3.484 16.516 1 89.25 83 ASP B N 1
ATOM 1371 C CA . ASP B 1 83 ? 3.27 4.371 16.781 1 89.25 83 ASP B CA 1
ATOM 1372 C C . ASP B 1 83 ? 2.799 5.707 17.344 1 89.25 83 ASP B C 1
ATOM 1374 O O . ASP B 1 83 ? 1.704 6.176 17.016 1 89.25 83 ASP B O 1
ATOM 1378 N N . GLU B 1 84 ? 3.623 6.223 18.156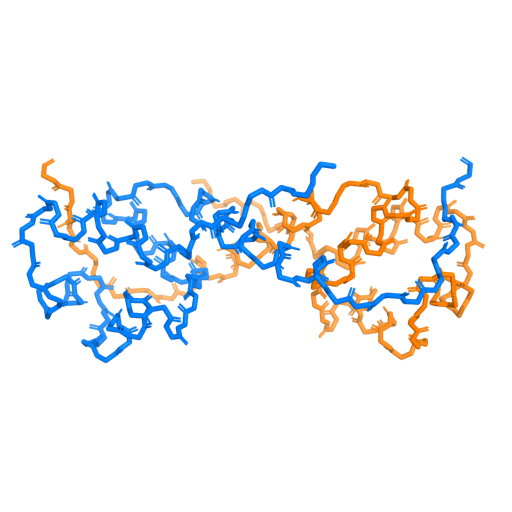 1 88.19 84 GLU B N 1
ATOM 1379 C CA . GLU B 1 84 ? 3.332 7.574 18.625 1 88.19 84 GLU B CA 1
ATOM 1380 C C . GLU B 1 84 ? 3.393 8.578 17.484 1 88.19 84 GLU B C 1
ATOM 1382 O O . GLU B 1 84 ? 4.156 8.398 16.531 1 88.19 84 GLU B O 1
ATOM 1387 N N . ARG B 1 85 ? 2.486 9.547 17.641 1 87.69 85 ARG B N 1
ATOM 1388 C CA . ARG B 1 85 ? 2.467 10.539 16.562 1 87.69 85 ARG B CA 1
ATOM 1389 C C . ARG B 1 85 ? 2.516 11.953 17.125 1 87.69 85 ARG B C 1
ATOM 1391 O O . ARG B 1 85 ? 2.045 12.203 18.234 1 87.69 85 ARG B O 1
ATOM 1398 N N . PRO B 1 86 ? 3.178 12.773 16.328 1 91.12 86 PRO B N 1
ATOM 1399 C CA . PRO B 1 86 ? 3.188 14.18 16.734 1 91.12 86 PRO B CA 1
ATOM 1400 C C . PRO B 1 86 ? 1.794 14.805 16.734 1 91.12 86 PRO B C 1
ATOM 1402 O O . PRO B 1 86 ? 0.825 14.156 16.328 1 91.12 86 PRO B O 1
ATOM 1405 N N . GLU B 1 87 ? 1.771 15.992 17.281 1 93.38 87 GLU B N 1
ATOM 1406 C CA . GLU B 1 87 ? 0.516 16.734 17.203 1 93.38 87 GLU B CA 1
ATOM 1407 C C . GLU B 1 87 ? 0.162 17.078 15.766 1 93.38 87 GLU B C 1
ATOM 1409 O O . GLU B 1 87 ? 1.006 17.578 15.016 1 93.38 87 GLU B O 1
ATOM 1414 N N . ILE B 1 88 ? -0.977 16.719 15.375 1 96.62 88 ILE B N 1
ATOM 1415 C CA . ILE B 1 88 ? -1.477 17 14.039 1 96.62 88 ILE B CA 1
ATOM 1416 C C . ILE B 1 88 ? -2.535 18.109 14.109 1 96.62 88 ILE B C 1
ATOM 1418 O O . ILE B 1 88 ? -3.436 18.047 14.953 1 96.62 88 ILE B O 1
ATOM 1422 N N . LEU B 1 89 ? -2.312 19.109 13.328 1 96 89 LEU B N 1
ATOM 1423 C CA . LEU B 1 89 ? -3.293 20.188 13.227 1 96 89 LEU B CA 1
ATOM 1424 C C . LEU B 1 89 ? -4.121 20.047 11.953 1 96 89 LEU B C 1
ATOM 1426 O O . LEU B 1 89 ? -3.654 19.484 10.961 1 96 89 LEU B O 1
ATOM 1430 N N . SER B 1 90 ? -5.328 20.594 11.953 1 94.75 90 SER B N 1
ATOM 1431 C CA . SER B 1 90 ? -6.273 20.438 10.852 1 94.75 90 SER B CA 1
ATOM 1432 C C . SER B 1 90 ? -5.781 21.141 9.594 1 94.75 90 SER B C 1
ATOM 1434 O O . SER B 1 90 ? -5.25 22.25 9.672 1 94.75 90 SER B O 1
ATOM 1436 N N . LEU B 1 91 ? -5.969 20.484 8.5 1 92.69 91 LEU B N 1
ATOM 1437 C CA . LEU B 1 91 ? -5.781 21.094 7.188 1 92.69 91 LEU B CA 1
ATOM 1438 C C . LEU B 1 91 ? -7.121 21.391 6.523 1 92.69 91 LEU B C 1
ATOM 1440 O O . LEU B 1 91 ? -7.172 22 5.461 1 92.69 91 LEU B O 1
ATOM 1444 N N . ALA B 1 92 ? -8.133 20.844 7.18 1 82.31 92 ALA B N 1
ATOM 1445 C CA . ALA B 1 92 ? -9.469 21.047 6.625 1 82.31 92 ALA B CA 1
ATOM 1446 C C . ALA B 1 92 ? -10.016 22.422 6.992 1 82.31 92 ALA B C 1
ATOM 1448 O O . ALA B 1 92 ? -9.727 22.938 8.07 1 82.31 92 ALA B O 1
ATOM 1449 N N . CYS B 1 93 ? -10.523 23.141 6.074 1 65.69 93 CYS B N 1
ATOM 1450 C CA . CYS B 1 93 ? -11.211 24.391 6.391 1 65.69 93 CYS B CA 1
ATOM 1451 C C . CYS B 1 93 ? -12.547 24.125 7.074 1 65.69 93 CYS B C 1
ATOM 1453 O O . CYS B 1 93 ? -13.164 23.078 6.844 1 65.69 93 CYS B O 1
#